Protein AF-A0A1Y2GR01-F1 (afdb_monomer_lite)

Organism: NCBI:txid64571

pLDDT: mean 73.61, std 19.17, range [31.23, 96.44]

Sequence (336 aa):
MLPASCADPFMEYVCSTSFPRVEATNVPSNFNVRFACKSTCQAAVTGCSGLLTAAGKADQVPNCDVPIPGTTQFLPQGVFFQPDGECNVVKPLNGGNPPGGGTGGGNNHNNQTMTCVAPFIADTMEGPGGTTTNEQYCKMGCCLPCPAQYSLYRTGALETGFKITNTMRAVSMVLSFILMISYLFLPDKRSHPRGMLIFASVATCAWCSALIPICICTLSEFSLVARKYWLLHTFCWDSPSQSQAVPGSGRTGVDSETVSRSTLSAGAAAMISQRRHIKPETLLPHIAEFMTCLMKPGATHDGCVEGMAPHLPPYGLMIAAEFLVSAIAIRRLFLK

Structure (mmCIF, N/CA/C/O backbone):
data_AF-A0A1Y2GR01-F1
#
_entry.id   AF-A0A1Y2GR01-F1
#
loop_
_atom_site.group_PDB
_atom_site.id
_atom_site.type_symbol
_atom_site.label_atom_id
_atom_site.label_alt_id
_atom_site.label_comp_id
_atom_site.label_asym_id
_atom_site.label_entity_id
_atom_site.label_seq_id
_atom_site.pdbx_PDB_ins_code
_atom_site.Cartn_x
_atom_site.Cartn_y
_atom_site.Cartn_z
_atom_site.occupancy
_atom_site.B_iso_or_equiv
_atom_site.auth_seq_id
_atom_site.auth_comp_id
_atom_site.auth_asym_id
_atom_site.auth_atom_id
_atom_site.pdbx_PDB_model_num
ATOM 1 N N . MET A 1 1 ? -8.887 -3.689 7.316 1.00 56.47 1 MET A N 1
ATOM 2 C CA . MET A 1 1 ? -9.784 -2.570 7.681 1.00 56.47 1 MET A CA 1
ATOM 3 C C . MET A 1 1 ? -11.202 -2.965 7.305 1.00 56.47 1 MET A C 1
ATOM 5 O O . MET A 1 1 ? -11.381 -3.489 6.212 1.00 56.47 1 MET A O 1
ATOM 9 N N . LEU A 1 2 ? -12.163 -2.806 8.218 1.00 73.81 2 LEU A N 1
ATOM 10 C CA . LEU A 1 2 ? -13.571 -3.140 7.968 1.00 73.81 2 LEU A CA 1
ATOM 11 C C . LEU A 1 2 ? -14.193 -2.056 7.057 1.00 73.81 2 LEU A C 1
ATOM 13 O O . LEU A 1 2 ? -13.831 -0.889 7.203 1.00 73.81 2 LEU A O 1
ATOM 17 N N . PRO A 1 3 ? -15.071 -2.399 6.097 1.00 75.88 3 PRO A N 1
ATOM 18 C CA . PRO A 1 3 ? -15.788 -1.410 5.288 1.00 75.88 3 PRO A CA 1
ATOM 19 C C . PRO A 1 3 ? -16.717 -0.575 6.176 1.00 75.88 3 PRO A C 1
ATOM 21 O O . PRO A 1 3 ? -17.182 -1.089 7.187 1.00 75.88 3 PRO A O 1
ATOM 24 N N . ALA A 1 4 ? -17.027 0.669 5.794 1.00 73.12 4 ALA A N 1
ATOM 25 C CA . ALA A 1 4 ? -17.884 1.572 6.581 1.00 73.12 4 ALA A CA 1
ATOM 26 C C . ALA A 1 4 ? -19.236 0.936 6.962 1.00 73.12 4 ALA A C 1
ATOM 28 O O . ALA A 1 4 ? -19.668 1.027 8.106 1.00 73.12 4 ALA A O 1
ATOM 29 N N . SER A 1 5 ? -19.818 0.145 6.049 1.00 81.50 5 SER A N 1
ATOM 30 C CA . SER A 1 5 ? -21.046 -0.636 6.272 1.00 81.50 5 SER A CA 1
ATOM 31 C C . SER A 1 5 ? -20.985 -1.611 7.456 1.00 81.50 5 SER A C 1
ATOM 33 O O . SER A 1 5 ? -22.019 -2.055 7.942 1.00 81.50 5 SER A O 1
ATOM 35 N N . CYS A 1 6 ? -19.782 -1.974 7.894 1.00 88.06 6 CYS A N 1
ATOM 36 C CA . CYS A 1 6 ? -19.525 -2.800 9.064 1.00 88.06 6 CYS A CA 1
ATOM 37 C C . CYS A 1 6 ? -18.865 -1.992 10.190 1.00 88.06 6 CYS A C 1
ATOM 39 O O . CYS A 1 6 ? -19.237 -2.148 11.346 1.00 88.06 6 CYS A O 1
ATOM 41 N N . ALA A 1 7 ? -17.908 -1.118 9.873 1.00 85.62 7 ALA A N 1
ATOM 42 C CA . ALA A 1 7 ? -17.142 -0.365 10.857 1.00 85.62 7 ALA A CA 1
ATOM 43 C C . ALA A 1 7 ? -18.037 0.522 11.732 1.00 85.62 7 ALA A C 1
ATOM 45 O O . ALA A 1 7 ? -17.897 0.480 12.950 1.00 85.62 7 ALA A O 1
ATOM 46 N N . ASP A 1 8 ? -18.984 1.250 11.139 1.00 85.50 8 ASP A N 1
ATOM 47 C CA . ASP A 1 8 ? -19.860 2.164 11.878 1.00 85.50 8 ASP A CA 1
ATOM 48 C C . ASP A 1 8 ? -20.786 1.425 12.860 1.00 85.50 8 ASP A C 1
ATOM 50 O O . ASP A 1 8 ? -20.708 1.706 14.061 1.00 85.50 8 ASP A O 1
ATOM 54 N N . PRO A 1 9 ? -21.601 0.433 12.432 1.00 89.56 9 PRO A N 1
ATOM 55 C CA . PRO A 1 9 ? -22.465 -0.293 13.361 1.00 89.56 9 PRO A CA 1
ATOM 56 C C . PRO A 1 9 ? -21.670 -1.142 14.361 1.00 89.56 9 PRO A C 1
ATOM 58 O O . PRO A 1 9 ? -22.101 -1.324 15.498 1.00 89.56 9 PRO A O 1
ATOM 61 N N . PHE A 1 10 ? -20.489 -1.641 13.982 1.00 91.25 10 PHE A N 1
ATOM 62 C CA . PHE A 1 10 ? -19.624 -2.378 14.900 1.00 91.25 10 PHE A CA 1
ATOM 63 C C . PHE A 1 10 ? -19.027 -1.475 15.981 1.00 91.25 10 PHE A C 1
ATOM 65 O O . PHE A 1 10 ? -19.011 -1.854 17.150 1.00 91.25 10 PHE A O 1
ATOM 72 N N . MET A 1 11 ? -18.577 -0.271 15.627 1.00 87.81 11 MET A N 1
ATOM 73 C CA . MET A 1 11 ? -18.102 0.709 16.605 1.00 87.81 11 MET A CA 1
ATOM 74 C C . MET A 1 11 ? -19.234 1.182 17.517 1.00 87.81 11 MET A C 1
ATOM 76 O O . MET A 1 11 ? -19.027 1.283 18.724 1.00 87.81 11 MET A O 1
ATOM 80 N N . GLU A 1 12 ? -20.436 1.400 16.979 1.00 89.00 12 GLU A N 1
ATOM 81 C CA . GLU A 1 12 ? -21.632 1.707 17.772 1.00 89.00 12 GLU A CA 1
ATOM 82 C C . GLU A 1 12 ? -21.908 0.604 18.808 1.00 89.00 12 GLU A C 1
ATOM 84 O O . GLU A 1 12 ? -22.128 0.877 19.992 1.00 89.00 12 GLU A O 1
ATOM 89 N N . TYR A 1 13 ? -21.818 -0.659 18.386 1.00 92.94 13 TYR A N 1
ATOM 90 C CA . TYR A 1 13 ? -21.960 -1.830 19.247 1.00 92.94 13 TYR A CA 1
ATOM 91 C C . TYR A 1 13 ? -20.875 -1.906 20.332 1.00 92.94 13 TYR A C 1
ATOM 93 O O . TYR A 1 13 ? -21.191 -2.064 21.513 1.00 92.94 13 TYR A O 1
ATOM 101 N N . VAL A 1 14 ? -19.597 -1.758 19.974 1.00 90.75 14 VAL A N 1
ATOM 102 C CA . VAL A 1 14 ? -18.486 -1.832 20.940 1.00 90.75 14 VAL A CA 1
ATOM 103 C C . VAL A 1 14 ? -18.579 -0.696 21.960 1.00 90.75 14 VAL A C 1
ATOM 105 O O . VAL A 1 14 ? -18.420 -0.926 23.159 1.00 90.75 14 VAL A O 1
ATOM 108 N N . CYS A 1 15 ? -18.895 0.521 21.519 1.00 88.69 15 CYS A N 1
ATOM 109 C CA . CYS A 1 15 ? -19.030 1.671 22.408 1.00 88.69 15 CYS A CA 1
ATOM 110 C C . CYS A 1 15 ? -20.238 1.542 23.345 1.00 88.69 15 CYS A C 1
ATOM 112 O O . CYS A 1 15 ? -20.100 1.766 24.545 1.00 88.69 15 CYS A O 1
ATOM 114 N N . SER A 1 16 ? -21.405 1.144 22.833 1.00 89.56 16 SER A N 1
ATOM 115 C CA . SER A 1 16 ? -22.624 0.999 23.646 1.00 89.56 16 SER A CA 1
ATOM 116 C C . SER A 1 16 ? -22.541 -0.138 24.669 1.00 89.56 16 SER A C 1
ATOM 118 O O . SER A 1 16 ? -23.136 -0.038 25.743 1.00 89.56 16 SER A O 1
ATOM 120 N N . THR A 1 17 ? -21.789 -1.202 24.369 1.00 90.50 17 THR A N 1
ATOM 121 C CA . THR A 1 17 ? -21.554 -2.320 25.298 1.00 90.50 17 THR A CA 1
ATOM 122 C C . THR A 1 17 ? -20.479 -2.009 26.338 1.00 90.50 17 THR A C 1
ATOM 124 O O . THR A 1 17 ? -20.621 -2.411 27.490 1.00 90.50 17 THR A O 1
ATOM 127 N N . SER A 1 18 ? -19.433 -1.267 25.959 1.00 88.81 18 SER A N 1
ATOM 128 C CA . SER A 1 18 ? -18.316 -0.921 26.852 1.00 88.81 18 SER A CA 1
ATOM 129 C C . SER A 1 18 ? -18.629 0.255 27.782 1.00 88.81 18 SER A C 1
ATOM 131 O O . SER A 1 18 ? -18.112 0.313 28.895 1.00 88.81 18 SER A O 1
ATOM 133 N N . PHE A 1 19 ? -19.476 1.190 27.339 1.00 89.19 19 PHE A N 1
ATOM 134 C CA . PHE A 1 19 ? -19.793 2.426 28.057 1.00 89.19 19 PHE A CA 1
ATOM 135 C C . PHE A 1 19 ? -21.306 2.548 28.286 1.00 89.19 19 PHE A C 1
ATOM 137 O O . PHE A 1 19 ? -21.983 3.269 27.545 1.00 89.19 19 PHE A O 1
ATOM 144 N N . PRO A 1 20 ? -21.870 1.851 29.291 1.00 87.94 20 PRO A N 1
ATOM 145 C CA . PRO A 1 20 ? -23.280 1.994 29.629 1.00 87.94 20 PRO A CA 1
ATOM 146 C C . PRO A 1 20 ? -23.580 3.415 30.120 1.00 87.94 20 PRO A C 1
ATOM 148 O O . PRO A 1 20 ? -22.760 4.056 30.785 1.00 87.94 20 PRO A O 1
ATOM 151 N N . ARG A 1 21 ? -24.775 3.916 29.804 1.00 88.00 21 ARG A N 1
ATOM 152 C CA . ARG A 1 21 ? -25.212 5.253 30.216 1.00 88.00 21 ARG A CA 1
ATOM 153 C C . ARG A 1 21 ? -25.898 5.167 31.568 1.00 88.00 21 ARG A C 1
ATOM 155 O O . ARG A 1 21 ? -26.836 4.396 31.741 1.00 88.00 21 ARG A O 1
ATOM 162 N N . VAL A 1 22 ? -25.451 5.985 32.512 1.00 87.06 22 VAL A N 1
ATOM 163 C CA . VAL A 1 22 ? -26.067 6.085 33.837 1.00 87.06 22 VAL A CA 1
ATOM 164 C C . VAL A 1 22 ? -27.001 7.291 33.850 1.00 87.06 22 VAL A C 1
ATOM 166 O O . VAL A 1 22 ? -26.565 8.417 33.618 1.00 87.06 22 VAL A O 1
ATOM 169 N N . GLU A 1 23 ? -28.283 7.060 34.111 1.00 87.19 23 GLU A N 1
ATOM 170 C CA . GLU A 1 23 ? -29.291 8.106 34.271 1.00 87.19 23 GLU A CA 1
ATOM 171 C C . GLU A 1 23 ? -29.735 8.178 35.733 1.00 87.19 23 GLU A C 1
ATOM 173 O O . GLU A 1 23 ? -30.093 7.172 36.352 1.00 87.19 23 GLU A O 1
ATOM 178 N N . ALA A 1 24 ? -29.696 9.383 36.303 1.00 86.38 24 ALA A N 1
ATOM 179 C CA . ALA A 1 24 ? -30.241 9.621 37.630 1.00 86.38 24 ALA A CA 1
ATOM 180 C C . ALA A 1 24 ? -31.762 9.441 37.577 1.00 86.38 24 ALA A C 1
ATOM 182 O O . ALA A 1 24 ? -32.439 10.052 36.749 1.00 86.38 24 ALA A O 1
ATOM 183 N N . THR A 1 25 ? -32.303 8.598 38.452 1.00 88.25 25 THR A N 1
ATOM 184 C CA . THR A 1 25 ? -33.756 8.516 38.617 1.00 88.25 25 THR A CA 1
ATOM 185 C C . THR A 1 25 ? -34.233 9.646 39.531 1.00 88.25 25 THR A C 1
ATOM 187 O O . THR A 1 25 ? -33.453 10.213 40.294 1.00 88.25 25 THR A O 1
ATOM 190 N N . ASN A 1 26 ? -35.532 9.961 39.508 1.00 89.88 26 ASN A N 1
ATOM 191 C CA . ASN A 1 26 ? -36.130 10.946 40.425 1.00 89.88 26 ASN A CA 1
ATOM 192 C C . ASN A 1 26 ? -36.098 10.505 41.906 1.00 89.88 26 ASN A C 1
ATOM 194 O O . ASN A 1 26 ? -36.562 11.237 42.778 1.00 89.88 26 ASN A O 1
ATOM 198 N N . VAL A 1 27 ? -35.584 9.305 42.196 1.00 89.94 27 VAL A N 1
ATOM 199 C CA . VAL A 1 27 ? -35.444 8.768 43.547 1.00 89.94 27 VAL A CA 1
ATOM 200 C C . VAL A 1 27 ? -34.000 8.995 44.015 1.00 89.94 27 VAL A C 1
ATOM 202 O O . VAL A 1 27 ? -33.068 8.547 43.339 1.00 89.94 27 VAL A O 1
ATOM 205 N N . PRO A 1 28 ? -33.782 9.658 45.168 1.00 87.38 28 PRO A N 1
ATOM 206 C CA . PRO A 1 28 ? -32.448 9.843 45.728 1.00 87.38 28 PRO A CA 1
ATOM 207 C C . PRO A 1 28 ? -31.718 8.501 45.852 1.00 87.38 28 PRO A C 1
ATOM 209 O O . PRO A 1 28 ? -32.293 7.524 46.328 1.00 87.38 28 PRO A O 1
ATOM 212 N N . SER A 1 29 ? -30.453 8.463 45.424 1.00 84.12 29 SER A N 1
ATOM 213 C CA . SER A 1 29 ? -29.577 7.280 45.501 1.00 84.12 29 SER A CA 1
ATOM 214 C C . SER A 1 29 ? -29.948 6.094 44.597 1.00 84.12 29 SER A C 1
ATOM 216 O O . SER A 1 29 ? -29.382 5.016 44.772 1.00 84.12 29 SER A O 1
ATOM 218 N N . ASN A 1 30 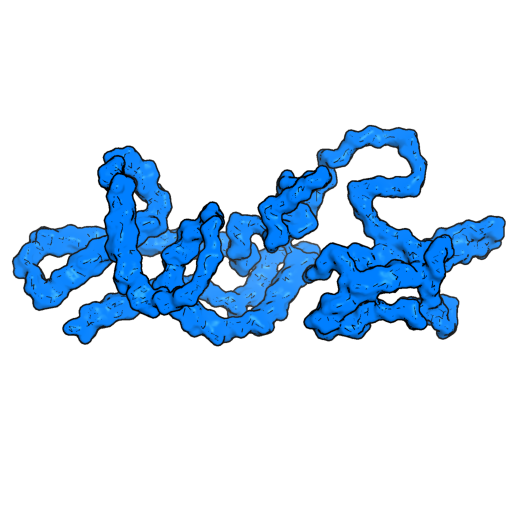? -30.834 6.272 43.612 1.00 88.88 30 ASN A N 1
ATOM 219 C CA . ASN A 1 30 ? -31.151 5.238 42.627 1.00 88.88 30 ASN A CA 1
ATOM 220 C C . ASN A 1 30 ? -30.761 5.690 41.207 1.00 88.88 30 ASN A C 1
ATOM 222 O O . ASN A 1 30 ? -31.126 6.780 40.754 1.00 88.88 30 ASN A O 1
ATOM 226 N N . PHE A 1 31 ? -30.010 4.844 40.504 1.00 87.00 31 PHE A N 1
ATOM 227 C CA . PHE A 1 31 ? -29.490 5.107 39.165 1.00 87.00 31 PHE A CA 1
ATOM 228 C C . PHE A 1 31 ? -29.975 4.022 38.210 1.00 87.00 31 PHE A C 1
ATOM 230 O O . PHE A 1 31 ? -29.826 2.833 38.490 1.00 87.00 31 PHE A O 1
ATOM 237 N N . ASN A 1 32 ? -30.524 4.429 37.068 1.00 89.69 32 ASN A N 1
ATOM 238 C CA . ASN A 1 32 ? -30.866 3.510 35.994 1.00 89.69 32 ASN A CA 1
ATOM 239 C C . ASN A 1 32 ? -29.669 3.398 35.044 1.00 89.69 32 ASN A C 1
ATOM 241 O O . ASN A 1 32 ? -29.226 4.396 34.474 1.00 89.69 32 ASN A O 1
ATOM 245 N N . VAL A 1 33 ? -29.128 2.191 34.894 1.00 89.81 33 VAL A N 1
ATOM 246 C CA . VAL A 1 33 ? -28.015 1.919 33.982 1.00 89.81 33 VAL A CA 1
ATOM 247 C C . VAL A 1 33 ? -28.588 1.353 32.686 1.00 89.81 33 VAL A C 1
ATOM 249 O O . VAL A 1 33 ? -29.094 0.231 32.651 1.00 89.81 33 VAL A O 1
ATOM 252 N N . ARG A 1 34 ? -28.506 2.141 31.614 1.00 91.38 34 ARG A N 1
ATOM 253 C CA . ARG A 1 34 ? -28.927 1.749 30.268 1.00 91.38 34 ARG A CA 1
ATOM 254 C C . ARG A 1 34 ? -27.762 1.089 29.535 1.00 91.38 34 ARG A C 1
ATOM 256 O O . ARG A 1 34 ? -26.685 1.676 29.397 1.00 91.38 34 ARG A O 1
ATOM 263 N N . PHE A 1 35 ? -27.994 -0.123 29.050 1.00 93.50 35 PHE A N 1
ATOM 264 C CA . PHE A 1 35 ? -27.034 -0.919 28.283 1.00 93.50 35 PHE A CA 1
ATOM 265 C C . PHE A 1 35 ? -27.351 -0.861 26.786 1.00 93.50 35 PHE A C 1
ATOM 267 O O . PHE A 1 35 ? -28.333 -0.247 26.375 1.00 93.50 35 PHE A O 1
ATOM 274 N N . ALA A 1 36 ? -26.501 -1.473 25.961 1.00 94.38 36 ALA A N 1
ATOM 275 C CA . ALA A 1 36 ? -26.651 -1.483 24.510 1.00 94.38 36 ALA A CA 1
ATOM 276 C C . ALA A 1 36 ? -28.023 -2.002 24.038 1.00 94.38 36 ALA A C 1
ATOM 278 O O . ALA A 1 36 ? -28.609 -2.924 24.617 1.00 94.38 36 ALA A O 1
ATOM 279 N N . CYS A 1 37 ? -28.504 -1.421 22.941 1.00 96.12 37 CYS A N 1
ATOM 280 C CA . CYS A 1 37 ? -29.754 -1.803 22.294 1.00 96.12 37 CYS A CA 1
ATOM 281 C C . CYS A 1 37 ? -29.626 -3.113 21.516 1.00 96.12 37 CYS A C 1
ATOM 283 O O . CYS A 1 37 ? -28.581 -3.401 20.921 1.00 96.12 37 CYS A O 1
ATOM 285 N N . LYS A 1 38 ? -30.728 -3.869 21.429 1.00 95.62 38 LYS A N 1
ATOM 286 C CA . LYS A 1 38 ? -30.793 -5.056 20.562 1.00 95.62 38 LYS A CA 1
ATOM 287 C C . LYS A 1 38 ? -30.614 -4.684 19.085 1.00 95.62 38 LYS A C 1
ATOM 289 O O . LYS A 1 38 ? -29.914 -5.405 18.374 1.00 95.62 38 LYS A O 1
ATOM 294 N N . SER A 1 39 ? -31.163 -3.551 18.642 1.00 95.31 39 SER A N 1
ATOM 295 C CA . SER A 1 39 ? -31.004 -3.058 17.265 1.00 95.31 39 SER A CA 1
ATOM 296 C C . SER A 1 39 ? -29.549 -2.756 16.903 1.00 95.31 39 SER A C 1
ATOM 298 O O . SER A 1 39 ? -29.094 -3.184 15.846 1.00 95.31 39 SER A O 1
ATOM 300 N N . THR A 1 40 ? -28.790 -2.104 17.791 1.00 94.44 40 THR A N 1
ATOM 301 C CA . THR A 1 40 ? -27.363 -1.810 17.578 1.00 94.44 40 THR A CA 1
ATOM 302 C C . THR A 1 40 ? -26.554 -3.098 17.403 1.00 94.44 40 THR A C 1
ATOM 304 O O . THR A 1 40 ? -25.728 -3.199 16.496 1.00 94.44 40 THR A O 1
ATOM 307 N N . CYS A 1 41 ? -26.834 -4.131 18.207 1.00 96.38 41 CYS A N 1
ATOM 308 C CA . CYS A 1 41 ? -26.215 -5.443 18.020 1.00 96.38 41 CYS A CA 1
ATOM 309 C C . CYS A 1 41 ? -26.610 -6.077 16.674 1.00 96.38 41 CYS A C 1
ATOM 311 O O . CYS A 1 41 ? -25.744 -6.523 15.922 1.00 96.38 41 CYS A O 1
ATOM 313 N N . GLN A 1 42 ? -27.900 -6.076 16.322 1.00 96.44 42 GLN A N 1
ATOM 314 C CA . GLN A 1 42 ? -28.382 -6.650 15.059 1.00 96.44 42 GLN A CA 1
ATOM 315 C C . GLN A 1 42 ? -27.813 -5.932 13.828 1.00 96.44 42 GLN A C 1
ATOM 317 O O . GLN A 1 42 ? -27.506 -6.584 12.826 1.00 96.44 42 GLN A O 1
ATOM 322 N N . ALA A 1 43 ? -27.618 -4.615 13.903 1.00 94.56 43 ALA A N 1
ATOM 323 C CA . ALA A 1 43 ? -26.969 -3.830 12.860 1.00 94.56 43 ALA A CA 1
ATOM 324 C C . ALA A 1 43 ? -25.504 -4.252 12.672 1.00 94.56 43 ALA A C 1
ATOM 326 O O . ALA A 1 43 ? -25.073 -4.470 11.539 1.00 94.56 43 ALA A O 1
ATOM 327 N N . ALA A 1 44 ? -24.761 -4.455 13.767 1.00 94.94 44 ALA A N 1
ATOM 328 C CA . ALA A 1 44 ? -23.387 -4.951 13.712 1.00 94.94 44 ALA A CA 1
ATOM 329 C C . ALA A 1 44 ? -23.313 -6.366 13.114 1.00 94.94 44 ALA A C 1
ATOM 331 O O . ALA A 1 44 ? -22.478 -6.627 12.250 1.00 94.94 44 ALA A O 1
ATOM 332 N N . VAL A 1 45 ? -24.221 -7.270 13.499 1.00 96.44 45 VAL A N 1
ATOM 333 C CA . VAL A 1 45 ? -24.298 -8.624 12.920 1.00 96.44 45 VAL A CA 1
ATOM 334 C C . VAL A 1 45 ? -24.594 -8.568 11.425 1.00 96.44 45 VAL A C 1
ATOM 336 O O . VAL A 1 45 ? -23.908 -9.213 10.632 1.00 96.44 45 VAL A O 1
ATOM 339 N N . THR A 1 46 ? -25.581 -7.774 11.019 1.00 96.06 46 THR A N 1
ATOM 340 C CA . THR A 1 46 ? -25.991 -7.670 9.612 1.00 96.06 46 THR A CA 1
ATOM 341 C C . THR A 1 46 ? -24.882 -7.057 8.755 1.00 96.06 46 THR A C 1
ATOM 343 O O . THR A 1 46 ? -24.601 -7.560 7.670 1.00 96.06 46 THR A O 1
ATOM 346 N N . GLY A 1 47 ? -24.205 -6.019 9.255 1.00 91.50 47 GLY A N 1
ATOM 347 C CA . GLY A 1 47 ? -23.124 -5.342 8.538 1.00 91.50 47 GLY A CA 1
ATOM 348 C C . GLY A 1 47 ? -21.818 -6.140 8.477 1.00 91.50 47 GLY A C 1
ATOM 349 O O . GLY A 1 47 ? -21.108 -6.074 7.473 1.00 91.50 47 GLY A O 1
ATOM 350 N N . CYS A 1 48 ? -21.493 -6.905 9.525 1.00 94.25 48 CYS A N 1
ATOM 351 C CA . CYS A 1 48 ? -20.166 -7.506 9.689 1.00 94.25 48 CYS A CA 1
ATOM 352 C C . CYS A 1 48 ? -20.096 -9.024 9.535 1.00 94.25 48 CYS A C 1
ATOM 354 O O . CYS A 1 48 ? -18.997 -9.533 9.312 1.00 94.25 48 CYS A O 1
ATOM 356 N N . SER A 1 49 ? -21.211 -9.755 9.637 1.00 94.00 49 SER A N 1
ATOM 357 C CA . SER A 1 49 ? -21.210 -11.229 9.610 1.00 94.00 49 SER A CA 1
ATOM 358 C C . SER A 1 49 ? -20.524 -11.790 8.366 1.00 94.00 49 SER A C 1
ATOM 360 O O . SER A 1 49 ? -19.571 -12.551 8.492 1.00 94.00 49 SER A O 1
ATOM 362 N N . GLY A 1 50 ? -20.920 -11.348 7.170 1.00 89.06 50 GLY A N 1
ATOM 363 C CA . GLY A 1 50 ? -20.326 -11.829 5.919 1.00 89.06 50 GLY A CA 1
ATOM 364 C C . GLY A 1 50 ? -18.812 -11.610 5.848 1.00 89.06 50 GLY A C 1
ATOM 365 O O . GLY A 1 50 ? -18.078 -12.483 5.388 1.00 89.06 50 GLY A O 1
ATOM 366 N N . LEU A 1 51 ? -18.327 -10.477 6.363 1.00 88.38 51 LEU A N 1
ATOM 367 C CA . LEU A 1 51 ? -16.910 -10.124 6.307 1.00 88.38 51 LEU A CA 1
ATOM 368 C C . LEU A 1 51 ? -16.079 -10.856 7.366 1.00 88.38 51 LEU A C 1
ATOM 370 O O . LEU A 1 51 ? -14.989 -11.337 7.064 1.00 88.38 51 LEU A O 1
ATOM 374 N N . LEU A 1 52 ? -16.600 -10.979 8.588 1.00 89.19 52 LEU A N 1
ATOM 375 C CA . LEU A 1 52 ? -15.953 -11.718 9.673 1.00 89.19 52 LEU A CA 1
ATOM 376 C C . LEU A 1 52 ? -15.924 -13.222 9.384 1.00 89.19 52 LEU A C 1
ATOM 378 O O . LEU A 1 52 ? -14.902 -13.866 9.617 1.00 89.19 52 LEU A O 1
ATOM 382 N N . THR A 1 53 ? -16.987 -13.779 8.800 1.00 91.94 53 THR A N 1
ATOM 383 C CA . THR A 1 53 ? -17.008 -15.174 8.346 1.00 91.94 53 THR A CA 1
ATOM 384 C C . THR A 1 53 ? -16.026 -15.398 7.196 1.00 91.94 53 THR A C 1
ATOM 386 O O . THR A 1 53 ? -15.245 -16.345 7.255 1.00 91.94 53 THR A O 1
ATOM 389 N N . ALA A 1 54 ? -15.982 -14.507 6.197 1.00 85.50 54 ALA A N 1
ATOM 390 C CA . ALA A 1 54 ? -15.012 -14.598 5.100 1.00 85.50 54 ALA A CA 1
ATOM 391 C C . ALA A 1 54 ? -13.554 -14.472 5.580 1.00 85.50 54 ALA A C 1
ATOM 393 O O . ALA A 1 54 ? -12.657 -15.083 5.005 1.00 85.50 54 ALA A O 1
ATOM 394 N N . ALA A 1 55 ? -13.315 -13.721 6.659 1.00 86.75 55 ALA A N 1
ATOM 395 C CA . ALA A 1 55 ? -12.006 -13.583 7.292 1.00 86.75 55 ALA A CA 1
ATOM 396 C C . ALA A 1 55 ? -11.633 -14.750 8.233 1.00 86.75 55 ALA A C 1
ATOM 398 O O . ALA A 1 55 ? -10.579 -14.698 8.869 1.00 86.75 55 ALA A O 1
ATOM 399 N N . GLY A 1 56 ? -12.479 -15.781 8.372 1.00 90.75 56 GLY A N 1
ATOM 400 C CA . GLY A 1 56 ? -12.245 -16.899 9.296 1.00 90.75 56 GLY A CA 1
ATOM 401 C C . GLY A 1 56 ? -12.346 -16.510 10.777 1.00 90.75 56 GLY A C 1
ATOM 402 O O . GLY A 1 56 ? -11.746 -17.155 11.633 1.00 90.75 56 GLY A O 1
ATOM 403 N N . LYS A 1 57 ? -13.075 -15.433 11.090 1.00 91.31 57 LYS A N 1
ATOM 404 C CA . LYS A 1 57 ? -13.297 -14.882 12.437 1.00 91.31 57 LYS A CA 1
ATOM 405 C C . LYS A 1 57 ? -14.778 -14.924 12.820 1.00 91.31 57 LYS A C 1
ATOM 407 O O . LYS A 1 57 ? -15.294 -13.984 13.417 1.00 91.31 57 LYS A O 1
ATOM 412 N N . ALA A 1 58 ? -15.464 -16.015 12.481 1.00 89.81 58 ALA A N 1
ATOM 413 C CA . ALA A 1 58 ? -16.885 -16.190 12.787 1.00 89.81 58 ALA A CA 1
ATOM 414 C C . ALA A 1 58 ? -17.188 -16.071 14.296 1.00 89.81 58 ALA A C 1
ATOM 416 O O . ALA A 1 58 ? -18.222 -15.524 14.663 1.00 89.81 58 ALA A O 1
ATOM 417 N N . ASP A 1 59 ? -16.247 -16.467 15.159 1.00 90.44 59 ASP A N 1
ATOM 418 C CA . ASP A 1 59 ? -16.378 -16.370 16.622 1.00 90.44 59 ASP A CA 1
ATOM 419 C C . ASP A 1 59 ? -16.405 -14.925 17.153 1.00 90.44 59 ASP A C 1
ATOM 421 O O . ASP A 1 59 ? -16.758 -14.690 18.305 1.00 90.44 59 ASP A O 1
ATOM 425 N N . GLN A 1 60 ? -16.008 -13.944 16.334 1.00 88.31 60 GLN A N 1
ATOM 426 C CA . GLN A 1 60 ? -16.044 -12.522 16.690 1.00 88.31 60 GLN A CA 1
ATOM 427 C C . GLN A 1 60 ? -17.345 -11.834 16.264 1.00 88.31 60 GLN A C 1
ATOM 429 O O . GLN A 1 60 ? -17.520 -10.645 16.534 1.00 88.31 60 GLN A O 1
ATOM 434 N N . VAL A 1 61 ? -18.253 -12.549 15.591 1.00 91.94 61 VAL A N 1
ATOM 435 C CA . VAL A 1 61 ? -19.577 -12.016 15.266 1.00 91.94 61 VAL A CA 1
ATOM 436 C C . VAL A 1 61 ? -20.378 -11.927 16.570 1.00 91.94 61 VAL A C 1
ATOM 438 O O . VAL A 1 61 ? -20.550 -12.945 17.244 1.00 91.94 61 VAL A O 1
ATOM 441 N N . PRO A 1 62 ? -20.856 -10.732 16.961 1.00 92.62 62 PRO A N 1
ATOM 442 C CA . PRO A 1 62 ? -21.603 -10.585 18.200 1.00 92.62 62 PRO A CA 1
ATOM 443 C C . PRO A 1 62 ? -22.897 -11.400 18.149 1.00 92.62 62 PRO A C 1
ATOM 445 O O . PRO A 1 62 ? -23.564 -11.467 17.120 1.00 92.62 62 PRO A O 1
ATOM 448 N N . ASN A 1 63 ? -23.261 -12.032 19.262 1.00 94.75 63 ASN A N 1
ATOM 449 C CA . ASN A 1 63 ? -24.524 -12.749 19.382 1.00 94.75 63 ASN A CA 1
ATOM 450 C C . ASN A 1 63 ? -25.490 -11.908 20.225 1.00 94.75 63 ASN A C 1
ATOM 452 O O . ASN A 1 63 ? -25.221 -11.610 21.385 1.00 94.75 63 ASN A O 1
ATOM 456 N N . CYS A 1 64 ? -26.606 -11.509 19.616 1.00 95.19 64 CYS A N 1
ATOM 457 C CA . CYS A 1 64 ? -27.565 -10.583 20.218 1.00 95.19 64 CYS A CA 1
ATOM 458 C C . CYS A 1 64 ? -28.605 -11.262 21.120 1.00 95.19 64 CYS A C 1
ATOM 460 O O . CYS A 1 64 ? -29.417 -10.566 21.730 1.00 95.19 64 CYS A O 1
ATOM 462 N N . ASP A 1 65 ? -28.609 -12.597 21.186 1.00 95.44 65 ASP A N 1
ATOM 463 C CA . ASP A 1 65 ? -29.543 -13.376 22.008 1.00 95.44 65 ASP A CA 1
ATOM 464 C C . ASP A 1 65 ? -28.896 -13.903 23.303 1.00 95.44 65 ASP A C 1
ATOM 466 O O . ASP A 1 65 ? -29.584 -14.445 24.168 1.00 95.44 65 ASP A O 1
ATOM 470 N N . VAL A 1 66 ? -27.585 -13.708 23.470 1.00 94.81 66 VAL A N 1
ATOM 471 C CA . VAL A 1 66 ? -26.841 -14.042 24.694 1.00 94.81 66 VAL A CA 1
ATOM 472 C C . VAL A 1 66 ? -26.567 -12.782 25.528 1.00 94.81 66 VAL A C 1
ATOM 474 O O . VAL A 1 66 ? -26.565 -11.673 24.983 1.00 94.81 66 VAL A O 1
ATOM 477 N N . PRO A 1 67 ? -26.342 -12.914 26.851 1.00 95.38 67 PRO A N 1
ATOM 478 C CA . PRO A 1 67 ? -26.005 -11.768 27.682 1.00 95.38 67 PRO A CA 1
ATOM 479 C C . PRO A 1 67 ? -24.680 -11.132 27.248 1.00 95.38 67 PRO A C 1
ATOM 481 O O . PRO A 1 67 ? -23.768 -11.811 26.769 1.00 95.38 67 PRO A O 1
ATOM 484 N N . ILE A 1 68 ? -24.567 -9.818 27.450 1.00 93.44 68 ILE A N 1
ATOM 485 C CA . ILE A 1 68 ? -23.397 -9.031 27.059 1.00 93.44 68 ILE A CA 1
ATOM 486 C C . ILE A 1 68 ? -22.155 -9.590 27.784 1.00 93.44 68 ILE A C 1
ATOM 488 O O . ILE A 1 68 ? -22.172 -9.713 29.018 1.00 93.44 68 ILE A O 1
ATOM 492 N N . PRO A 1 69 ? -21.064 -9.915 27.067 1.00 89.25 69 PRO A N 1
ATOM 493 C CA . PRO A 1 69 ? -19.853 -10.454 27.677 1.00 89.25 69 PRO A CA 1
ATOM 494 C C . PRO A 1 69 ? -19.322 -9.552 28.799 1.00 89.25 69 PRO A C 1
ATOM 496 O O . PRO A 1 69 ? -19.259 -8.336 28.654 1.00 89.25 69 PRO A O 1
ATOM 499 N N . GLY A 1 70 ? -18.942 -10.144 29.934 1.00 87.81 70 GLY A N 1
ATOM 500 C CA . GLY A 1 70 ? -18.404 -9.400 31.081 1.00 87.81 70 GLY A CA 1
ATOM 501 C C . GLY A 1 70 ? -19.450 -8.725 31.977 1.00 87.81 70 GLY A C 1
ATOM 502 O O . GLY A 1 70 ? -19.080 -8.074 32.950 1.00 87.81 70 GLY A O 1
ATOM 503 N N . THR A 1 71 ? -20.750 -8.895 31.713 1.00 91.56 71 THR A N 1
ATOM 504 C CA . THR A 1 71 ? -21.814 -8.333 32.571 1.00 91.56 71 THR A CA 1
ATOM 505 C C . THR A 1 71 ? -22.296 -9.263 33.684 1.00 91.56 71 THR A C 1
ATOM 507 O O . THR A 1 71 ? -23.086 -8.852 34.532 1.00 91.56 71 THR A O 1
ATOM 510 N N . THR A 1 72 ? -21.779 -10.492 33.749 1.00 90.44 72 THR A N 1
ATOM 511 C CA . THR A 1 72 ? -22.085 -11.458 34.821 1.00 90.44 72 THR A CA 1
ATOM 512 C C . THR A 1 72 ? -21.646 -10.984 36.208 1.00 90.44 72 THR A C 1
ATOM 514 O O . THR A 1 72 ? -22.157 -11.456 37.218 1.00 90.44 72 THR A O 1
ATOM 517 N N . GLN A 1 73 ? -20.730 -10.012 36.267 1.00 88.12 73 GLN A N 1
ATOM 518 C CA . GLN A 1 73 ? -20.326 -9.346 37.507 1.00 88.12 73 GLN A CA 1
ATOM 519 C C . GLN A 1 73 ? -21.421 -8.444 38.104 1.00 88.12 73 GLN A C 1
ATOM 521 O O . GLN A 1 73 ? -21.386 -8.163 39.298 1.00 88.12 73 GLN A O 1
ATOM 526 N N . PHE A 1 74 ? -22.384 -7.989 37.292 1.00 85.31 74 PHE A N 1
ATOM 527 C CA . PHE A 1 74 ? -23.478 -7.123 37.744 1.00 85.31 74 PHE A CA 1
ATOM 528 C C . PHE A 1 74 ? -24.731 -7.924 38.104 1.00 85.31 74 PHE A C 1
ATOM 530 O O . PHE A 1 74 ? -25.394 -7.613 39.089 1.00 85.31 74 PHE A O 1
ATOM 537 N N . LEU A 1 75 ? -25.044 -8.961 37.321 1.00 89.44 75 LEU A N 1
ATOM 538 C CA . LEU A 1 75 ? -26.150 -9.889 37.561 1.00 89.44 75 LEU A CA 1
ATOM 539 C C . LEU A 1 75 ? -25.696 -11.326 37.271 1.00 89.44 75 LEU A C 1
ATOM 541 O O . LEU A 1 75 ? -25.038 -11.540 36.255 1.00 89.44 75 LEU A O 1
ATOM 545 N N . PRO A 1 76 ? -26.096 -12.328 38.074 1.00 89.50 76 PRO A N 1
ATOM 546 C CA . PRO A 1 76 ? -25.663 -13.714 37.880 1.00 89.50 76 PRO A CA 1
ATOM 547 C C . PRO A 1 76 ? -26.098 -14.305 36.529 1.00 89.50 76 PRO A C 1
ATOM 549 O O . PRO A 1 76 ? -25.373 -15.114 35.958 1.00 89.50 76 PRO A O 1
ATOM 552 N N . GLN A 1 77 ? -27.229 -13.859 35.972 1.00 91.62 77 GLN A N 1
ATOM 553 C CA . GLN A 1 77 ? -27.670 -14.215 34.616 1.00 91.62 77 GLN A CA 1
ATOM 554 C C . GLN A 1 77 ? -27.040 -13.370 33.485 1.00 91.62 77 GLN A C 1
ATOM 556 O O . GLN A 1 77 ? -27.317 -13.619 32.314 1.00 91.62 77 GLN A O 1
ATOM 561 N N . GLY A 1 78 ? -26.208 -12.377 33.811 1.00 91.94 78 GLY A N 1
ATOM 562 C CA . GLY A 1 78 ? -25.728 -11.365 32.871 1.00 91.94 78 GLY A CA 1
ATOM 563 C C . GLY A 1 78 ? -26.800 -10.336 32.497 1.00 91.94 78 GLY A C 1
ATOM 564 O O . GLY A 1 78 ? -27.980 -10.467 32.829 1.00 91.94 78 GLY A O 1
ATOM 565 N N . VAL A 1 79 ? -26.376 -9.273 31.821 1.00 93.50 79 VAL A N 1
ATOM 566 C CA . VAL A 1 79 ? -27.263 -8.226 31.311 1.00 93.50 79 VAL A CA 1
ATOM 567 C C . VAL A 1 79 ? -27.556 -8.503 29.842 1.00 93.50 79 VAL A C 1
ATOM 569 O O . VAL A 1 79 ? -26.640 -8.648 29.034 1.00 93.50 79 VAL A O 1
ATOM 572 N N . PHE A 1 80 ? -28.838 -8.569 29.495 1.00 95.31 80 PHE A N 1
ATOM 573 C CA . PHE A 1 80 ? -29.292 -8.741 28.117 1.00 95.31 80 PHE A CA 1
ATOM 574 C C . PHE A 1 80 ? -29.435 -7.392 27.407 1.00 95.31 80 PHE A C 1
ATOM 576 O O . PHE A 1 80 ? -29.639 -6.358 28.047 1.00 95.31 80 PHE A O 1
ATOM 583 N N . PHE A 1 81 ? -29.362 -7.415 26.074 1.00 95.44 81 PHE A N 1
ATOM 584 C CA . PHE A 1 81 ? -29.634 -6.242 25.246 1.00 95.44 81 PHE A CA 1
ATOM 585 C C . PHE A 1 81 ? -31.053 -5.721 25.493 1.00 95.44 81 PHE A C 1
ATOM 587 O O . PHE A 1 81 ? -32.024 -6.480 25.472 1.00 95.44 81 PHE A O 1
ATOM 594 N N . GLN A 1 82 ? -31.163 -4.416 25.726 1.00 94.75 82 GLN A N 1
ATOM 595 C CA . GLN A 1 82 ? -32.431 -3.750 26.019 1.00 94.75 82 GLN A CA 1
ATOM 596 C C . GLN A 1 82 ? -33.195 -3.429 24.715 1.00 94.75 82 GLN A C 1
ATOM 598 O O . GLN A 1 82 ? -32.569 -3.272 23.658 1.00 94.75 82 GLN A O 1
ATOM 603 N N . PRO A 1 83 ? -34.540 -3.355 24.751 1.00 94.12 83 PRO A N 1
ATOM 604 C CA . PRO A 1 83 ? -35.338 -2.953 23.595 1.00 94.12 83 PRO A CA 1
ATOM 605 C C . PRO A 1 83 ? -35.098 -1.481 23.233 1.00 94.12 83 PRO A C 1
ATOM 607 O O . PRO A 1 83 ? -34.705 -0.671 24.077 1.00 94.12 83 PRO A O 1
ATOM 610 N N . ASP A 1 84 ? -35.366 -1.140 21.973 1.00 88.81 84 ASP A N 1
ATOM 611 C CA . ASP A 1 84 ? -35.181 0.216 21.455 1.00 88.81 84 ASP A CA 1
ATOM 612 C C . ASP A 1 84 ? -36.024 1.232 22.239 1.00 88.81 84 ASP A C 1
ATOM 614 O O . ASP A 1 84 ? -37.212 1.023 22.474 1.00 88.81 84 ASP A O 1
ATOM 618 N N . GLY A 1 85 ? -35.395 2.333 22.662 1.00 86.12 85 GLY A N 1
ATOM 619 C CA . GLY A 1 85 ? -36.017 3.398 23.463 1.00 86.12 85 GLY A CA 1
ATOM 620 C C . GLY A 1 85 ? -35.653 3.378 24.953 1.00 86.12 85 GLY A C 1
ATOM 621 O O . GLY A 1 85 ? -35.546 4.441 25.563 1.00 86.12 85 GLY A O 1
ATOM 622 N N . GLU A 1 86 ? -35.351 2.208 25.523 1.00 88.56 86 GLU A N 1
ATOM 623 C CA . GLU A 1 86 ? -34.904 2.078 26.927 1.00 88.56 86 GLU A CA 1
ATOM 624 C C . GLU A 1 86 ? -33.396 1.833 27.074 1.00 88.56 86 GLU A C 1
ATOM 626 O O . GLU A 1 86 ? -32.868 1.714 28.176 1.00 88.56 86 GLU A O 1
ATOM 631 N N . CYS A 1 87 ? -32.688 1.801 25.952 1.00 92.56 87 CYS A N 1
ATOM 632 C CA . CYS A 1 87 ? -31.295 1.403 25.845 1.00 92.56 87 CYS A CA 1
ATOM 633 C C . CYS A 1 87 ? -30.359 2.585 25.535 1.00 92.56 87 CYS A C 1
ATOM 635 O O . CYS A 1 87 ? -30.786 3.699 25.218 1.00 92.56 87 CYS A O 1
ATOM 637 N N . ASN A 1 88 ? -29.056 2.340 25.644 1.00 90.50 88 ASN A N 1
ATOM 638 C CA . ASN A 1 88 ? -27.999 3.286 25.319 1.00 90.50 88 ASN A CA 1
ATOM 639 C C . ASN A 1 88 ? -27.553 3.121 23.859 1.00 90.50 88 ASN A C 1
ATOM 641 O O . ASN A 1 88 ? -26.945 2.112 23.501 1.00 90.50 88 ASN A O 1
ATOM 645 N N . VAL A 1 89 ? -27.816 4.139 23.038 1.00 86.75 89 VAL A N 1
ATOM 646 C CA . VAL A 1 89 ? -27.337 4.230 21.653 1.00 86.75 89 VAL A CA 1
ATOM 647 C C . VAL A 1 89 ? -26.178 5.222 21.608 1.00 86.75 89 VAL A C 1
ATOM 649 O O . VAL A 1 89 ? -26.388 6.430 21.730 1.00 86.75 89 VAL A O 1
ATOM 652 N N . VAL A 1 90 ? -24.956 4.731 21.399 1.00 82.00 90 VAL A N 1
ATOM 653 C CA . VAL A 1 90 ? -23.772 5.586 21.223 1.00 82.00 90 VAL A CA 1
ATOM 654 C C . VAL A 1 90 ? -23.463 5.685 19.742 1.00 82.00 90 VAL A C 1
ATOM 656 O O . VAL A 1 90 ? -22.606 4.966 19.240 1.00 82.00 90 VAL A O 1
ATOM 659 N N . LYS A 1 91 ? -24.164 6.575 19.036 1.00 78.12 91 LYS A N 1
ATOM 660 C CA . LYS A 1 91 ? -23.840 6.838 17.631 1.00 78.12 91 LYS A CA 1
ATOM 661 C C . LYS A 1 91 ? -22.404 7.366 17.545 1.00 78.12 91 LYS A C 1
ATOM 663 O O . LYS A 1 91 ? -22.068 8.263 18.328 1.00 78.12 91 LYS A O 1
ATOM 668 N N . PRO A 1 92 ? -21.561 6.851 16.629 1.00 63.69 92 PRO A N 1
ATOM 669 C CA . PRO A 1 92 ? -20.290 7.497 16.342 1.00 63.69 92 PRO A CA 1
ATOM 670 C C . PRO A 1 92 ? -20.583 8.963 16.033 1.00 63.69 92 PRO A C 1
ATOM 672 O O . PRO A 1 92 ? -21.583 9.273 15.380 1.00 63.69 92 PRO A O 1
ATOM 675 N N . LEU A 1 93 ? -19.769 9.862 16.588 1.00 53.75 93 LEU A N 1
ATOM 676 C CA . LEU A 1 93 ? -19.890 11.291 16.339 1.00 53.75 93 LEU A CA 1
ATOM 677 C C . LEU A 1 93 ? -19.761 11.496 14.828 1.00 53.75 93 LEU A C 1
ATOM 679 O O . LEU A 1 93 ? -18.655 11.595 14.303 1.00 53.75 93 LEU A O 1
ATOM 683 N N . ASN A 1 94 ? -20.893 11.561 14.123 1.00 50.03 94 ASN A N 1
ATOM 684 C CA . ASN A 1 94 ? -20.951 12.270 12.860 1.00 50.03 94 ASN A CA 1
ATOM 685 C C . ASN A 1 94 ? -20.296 13.620 13.149 1.00 50.03 94 ASN A C 1
ATOM 687 O O . ASN A 1 94 ? -20.65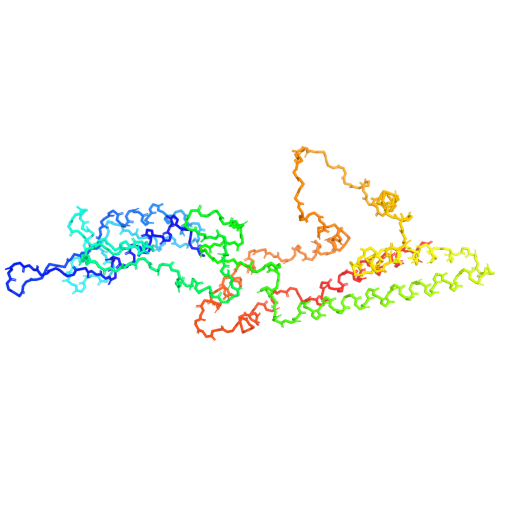2 14.257 14.144 1.00 50.03 94 ASN A O 1
ATOM 691 N N . GLY A 1 95 ? -19.316 14.027 12.342 1.00 48.12 95 GLY A N 1
ATOM 692 C CA . GLY A 1 95 ? -18.700 15.354 12.407 1.00 48.12 95 GLY A CA 1
ATOM 693 C C . GLY A 1 95 ? -19.724 16.450 12.092 1.00 48.12 95 GLY A C 1
ATOM 694 O O . GLY A 1 95 ? -19.660 17.094 11.055 1.00 48.12 95 GLY A O 1
ATOM 695 N N . GLY A 1 96 ? -20.723 16.602 12.956 1.00 45.19 96 GLY A N 1
ATOM 696 C CA . GLY A 1 96 ? -21.991 17.261 12.696 1.00 45.19 96 GLY A CA 1
ATOM 697 C C . GLY A 1 96 ? -22.861 17.255 13.950 1.00 45.19 96 GLY A C 1
ATOM 698 O O . GLY A 1 96 ? -23.892 16.595 13.994 1.00 45.19 96 GLY A O 1
ATOM 699 N N . ASN A 1 97 ? -22.405 18.033 14.932 1.00 37.03 97 ASN A N 1
ATOM 700 C CA . ASN A 1 97 ? -23.068 18.501 16.152 1.00 37.03 97 ASN A CA 1
ATOM 701 C C . ASN A 1 97 ? -23.541 17.486 17.223 1.00 37.03 97 ASN A C 1
ATOM 703 O O . ASN A 1 97 ? -24.302 16.562 16.939 1.00 37.03 97 ASN A O 1
ATOM 707 N N . PRO A 1 98 ? -23.209 17.737 18.509 1.00 42.88 98 PRO A N 1
ATOM 708 C CA . PRO A 1 98 ? -23.867 17.088 19.639 1.00 42.88 98 PRO A CA 1
ATOM 709 C C . PRO A 1 98 ? -25.336 17.552 19.764 1.00 42.88 98 PRO A C 1
ATOM 711 O O . PRO A 1 98 ? -25.642 18.712 19.469 1.00 42.88 98 PRO A O 1
ATOM 714 N N . PRO A 1 99 ? -26.260 16.699 20.245 1.00 45.16 99 PRO A N 1
ATOM 715 C CA . PRO A 1 99 ? -27.632 17.109 20.498 1.00 45.16 99 PRO A CA 1
ATOM 716 C C . PRO A 1 99 ? -27.765 17.775 21.879 1.00 45.16 99 PRO A C 1
ATOM 718 O O . PRO A 1 99 ? -27.743 17.097 22.900 1.00 45.16 99 PRO A O 1
ATOM 721 N N . GLY A 1 100 ? -27.975 19.099 21.875 1.00 40.75 100 GLY A N 1
ATOM 722 C CA . GLY A 1 100 ? -28.604 19.882 22.956 1.00 40.75 100 GLY A CA 1
ATOM 723 C C . GLY A 1 100 ? -27.680 20.330 24.102 1.00 40.75 100 GLY A C 1
ATOM 724 O O . GLY A 1 100 ? -27.018 19.523 24.732 1.00 40.75 100 GLY A O 1
ATOM 725 N N . GLY A 1 101 ? -27.597 21.604 24.484 1.00 39.81 101 GLY A N 1
ATOM 726 C CA . GLY A 1 101 ? -28.236 22.813 23.983 1.00 39.81 101 GLY A CA 1
ATOM 727 C C . GLY A 1 101 ? -27.417 24.019 24.445 1.00 39.81 101 GLY A C 1
ATOM 728 O O . GLY A 1 101 ? -27.053 24.134 25.611 1.00 39.81 101 GLY A O 1
ATOM 729 N N . GLY A 1 102 ? -27.094 24.894 23.502 1.00 36.12 102 GLY A N 1
ATOM 730 C CA . GLY A 1 102 ? -26.309 26.097 23.733 1.00 36.12 102 GLY A CA 1
ATOM 731 C C . GLY A 1 102 ? -26.422 26.989 22.510 1.00 36.12 102 GLY A C 1
ATOM 732 O O . GLY A 1 102 ? -25.650 26.875 21.565 1.00 36.12 102 GLY A O 1
ATOM 733 N N . THR A 1 103 ? -27.443 27.837 22.498 1.00 38.69 103 THR A N 1
ATOM 734 C CA . THR A 1 103 ? -27.559 28.969 21.578 1.00 38.69 103 THR A CA 1
ATOM 735 C C . THR A 1 103 ? -26.385 29.917 21.805 1.00 38.69 103 THR A C 1
ATOM 737 O O . THR A 1 103 ? -26.385 30.671 22.774 1.00 38.69 103 THR A O 1
ATOM 740 N N . GLY A 1 104 ? -25.397 29.887 20.912 1.00 44.81 104 GLY A N 1
ATOM 741 C CA . GLY A 1 104 ? -24.358 30.914 20.833 1.00 44.81 104 GLY A CA 1
ATOM 742 C C . GLY A 1 104 ? -22.986 30.357 20.474 1.00 44.81 104 GLY A C 1
ATOM 743 O O . GLY A 1 104 ? -22.275 29.860 21.337 1.00 44.81 104 GLY A O 1
ATOM 744 N N . GLY A 1 105 ? -22.588 30.489 19.209 1.00 37.69 105 GLY A N 1
ATOM 745 C CA . GLY A 1 105 ? -21.215 30.217 18.782 1.00 37.69 105 GLY A CA 1
ATOM 746 C C . GLY A 1 105 ? -21.128 29.958 17.287 1.00 37.69 105 GLY A C 1
ATOM 747 O O . GLY A 1 105 ? -21.443 28.867 16.831 1.00 37.69 105 GLY A O 1
ATOM 748 N N . GLY A 1 106 ? -20.754 30.987 16.528 1.00 37.91 106 GLY A N 1
ATOM 749 C CA . GLY A 1 106 ? -20.684 30.960 15.072 1.00 37.91 106 GLY A CA 1
ATOM 750 C C . GLY A 1 106 ? -19.756 29.883 14.504 1.00 37.91 106 GLY A C 1
ATOM 751 O O . GLY A 1 106 ? -18.746 29.503 15.093 1.00 37.91 106 GLY A O 1
ATOM 752 N N . ASN A 1 107 ? -20.132 29.433 13.311 1.00 45.09 107 ASN A N 1
ATOM 753 C CA . ASN A 1 107 ? -19.409 28.501 12.462 1.00 45.09 107 ASN A CA 1
ATOM 754 C C . ASN A 1 107 ? -17.946 28.921 12.259 1.00 45.09 107 ASN A C 1
ATOM 756 O O . ASN A 1 107 ? -17.670 29.907 11.585 1.00 45.09 107 ASN A O 1
ATOM 760 N N . ASN A 1 108 ? -17.019 28.110 12.764 1.00 42.22 108 ASN A N 1
ATOM 761 C CA . ASN A 1 108 ? -15.659 28.003 12.241 1.00 42.22 108 ASN A CA 1
ATOM 762 C C . ASN A 1 108 ? -15.272 26.518 12.189 1.00 42.22 108 ASN A C 1
ATOM 764 O O . ASN A 1 108 ? -14.441 26.030 12.946 1.00 42.22 108 ASN A O 1
ATOM 768 N N . HIS A 1 109 ? -15.913 25.795 11.269 1.00 45.16 109 HIS A N 1
ATOM 769 C CA . HIS A 1 109 ? -15.579 24.424 10.856 1.00 45.16 109 HIS A CA 1
ATOM 770 C C . HIS A 1 109 ? -14.426 24.405 9.832 1.00 45.16 109 HIS A C 1
ATOM 772 O O . HIS A 1 109 ? -14.405 23.604 8.908 1.00 45.16 109 HIS A O 1
ATOM 778 N N . ASN A 1 110 ? -13.448 25.298 9.993 1.00 40.78 110 ASN A N 1
ATOM 779 C CA . ASN A 1 110 ? -12.340 25.462 9.055 1.00 40.78 110 ASN A CA 1
ATOM 780 C C . ASN A 1 110 ? -10.991 25.237 9.749 1.00 40.78 110 ASN A C 1
ATOM 782 O O . ASN A 1 110 ? -10.113 26.072 9.576 1.00 40.78 110 ASN A O 1
ATOM 786 N N . ASN A 1 111 ? -10.817 24.204 10.591 1.00 44.75 111 ASN A N 1
ATOM 787 C CA . ASN A 1 111 ? -9.454 23.765 10.962 1.00 44.75 111 ASN A CA 1
ATOM 788 C C . ASN A 1 111 ? -9.319 22.478 11.793 1.00 44.75 111 ASN A C 1
ATOM 790 O O . ASN A 1 111 ? -8.307 22.302 12.469 1.00 44.75 111 ASN A O 1
ATOM 794 N N . GLN A 1 112 ? -10.283 21.557 11.786 1.00 46.59 112 GLN A N 1
ATOM 795 C CA . GLN A 1 112 ? -9.939 20.194 12.206 1.00 46.59 112 GLN A CA 1
ATOM 796 C C . GLN A 1 112 ? -9.319 19.500 10.999 1.00 46.59 112 GLN A C 1
ATOM 798 O O . GLN A 1 112 ? -9.987 18.798 10.248 1.00 46.59 112 GLN A O 1
ATOM 803 N N . THR A 1 113 ? -8.040 19.796 10.763 1.00 54.31 113 THR A N 1
ATOM 804 C CA . THR A 1 113 ? -7.197 19.070 9.820 1.00 54.31 113 THR A CA 1
ATOM 805 C C . THR A 1 113 ? -7.260 17.604 10.205 1.00 54.31 113 THR A C 1
ATOM 807 O O . THR A 1 113 ? -6.738 17.205 11.244 1.00 54.31 113 THR A O 1
ATOM 810 N N . MET A 1 114 ? -7.951 16.811 9.388 1.00 62.72 114 MET A N 1
ATOM 811 C CA . MET A 1 114 ? -7.946 15.364 9.499 1.00 62.72 114 MET A CA 1
ATOM 812 C C . MET A 1 114 ? -6.489 14.906 9.414 1.00 62.72 114 MET A C 1
ATOM 814 O O . MET A 1 114 ? -5.855 14.971 8.361 1.00 62.72 114 MET A O 1
ATOM 818 N N . THR A 1 115 ? -5.911 14.551 10.559 1.00 74.88 115 THR A N 1
ATOM 819 C CA . THR A 1 115 ? -4.511 14.157 10.657 1.00 74.88 115 THR A CA 1
ATOM 820 C C . THR A 1 115 ? -4.389 12.714 10.202 1.00 74.88 115 THR A C 1
ATOM 822 O O . THR A 1 115 ? -4.574 11.770 10.968 1.00 74.88 115 THR A O 1
ATOM 825 N N . CYS A 1 116 ? -4.090 12.539 8.918 1.00 81.50 116 CYS A N 1
ATOM 826 C CA . CYS A 1 116 ? -3.754 11.233 8.380 1.00 81.50 116 CYS A CA 1
ATOM 827 C C . CYS A 1 116 ? -2.454 10.732 9.017 1.00 81.50 116 CYS A C 1
ATOM 829 O O . CYS A 1 116 ? -1.461 11.456 9.116 1.00 81.50 116 CYS A O 1
ATOM 831 N N . VAL A 1 117 ? -2.468 9.479 9.465 1.00 79.62 117 VAL A N 1
ATOM 832 C CA . VAL A 1 117 ? -1.264 8.808 9.961 1.00 79.62 117 VAL A CA 1
ATOM 833 C C . VAL A 1 117 ? -0.316 8.620 8.778 1.00 79.62 117 VAL A C 1
ATOM 835 O O . VAL A 1 117 ? -0.744 8.195 7.708 1.00 79.62 117 VAL A O 1
ATOM 838 N N . ALA A 1 118 ? 0.971 8.929 8.934 1.00 76.88 118 ALA A N 1
ATOM 839 C CA . ALA A 1 118 ? 1.950 8.658 7.882 1.00 76.88 118 ALA A CA 1
ATOM 840 C C . ALA A 1 118 ? 1.937 7.152 7.521 1.00 76.88 118 ALA A C 1
ATOM 842 O O . ALA A 1 118 ? 1.870 6.321 8.427 1.00 76.88 118 ALA A O 1
ATOM 843 N N . PRO A 1 119 ? 1.993 6.760 6.232 1.00 77.62 119 PRO A N 1
ATOM 844 C CA . PRO A 1 119 ? 2.360 7.547 5.048 1.00 77.62 119 PRO A CA 1
ATOM 845 C C . PRO A 1 119 ? 1.176 8.182 4.291 1.00 77.62 119 PRO A C 1
ATOM 847 O O . PRO A 1 119 ? 1.351 8.625 3.157 1.00 77.62 119 PRO A O 1
ATOM 850 N N . PHE A 1 120 ? -0.028 8.182 4.860 1.00 85.69 120 PHE A N 1
ATOM 851 C CA . PHE A 1 120 ? -1.219 8.708 4.200 1.00 85.69 120 PHE A CA 1
ATOM 852 C C . PHE A 1 120 ? -1.237 10.244 4.222 1.00 85.69 120 PHE A C 1
ATOM 854 O O . PHE A 1 120 ? -0.777 10.868 5.178 1.00 85.69 120 PHE A O 1
ATOM 861 N N . ILE A 1 121 ? -1.787 10.854 3.173 1.00 86.12 121 ILE A N 1
ATOM 862 C CA . ILE A 1 121 ? -1.939 12.310 3.025 1.00 86.12 121 ILE A CA 1
ATOM 863 C C . ILE A 1 121 ? -3.432 12.632 2.960 1.00 86.12 121 ILE A C 1
ATOM 865 O O . ILE A 1 121 ? -4.189 11.854 2.389 1.00 86.12 121 ILE A O 1
ATOM 869 N N . ALA A 1 122 ? -3.863 13.752 3.540 1.00 85.19 122 ALA A N 1
ATOM 870 C CA . ALA A 1 122 ? -5.265 14.162 3.483 1.00 85.19 122 ALA A CA 1
ATOM 871 C C . ALA A 1 122 ? -5.734 14.373 2.030 1.00 85.19 122 ALA A C 1
ATOM 873 O O . ALA A 1 122 ? -5.026 15.003 1.239 1.00 85.19 122 ALA A O 1
ATOM 874 N N . ASP A 1 123 ? -6.916 13.855 1.685 1.00 83.81 123 ASP A N 1
ATOM 875 C CA . ASP A 1 123 ? -7.567 14.136 0.405 1.00 83.81 123 ASP A CA 1
ATOM 876 C C . ASP A 1 123 ? -8.060 15.583 0.425 1.00 83.81 123 ASP A C 1
ATOM 878 O O . ASP A 1 123 ? -8.964 15.952 1.174 1.00 83.81 123 ASP A O 1
ATOM 882 N N . THR A 1 124 ? -7.460 16.427 -0.408 1.00 78.62 124 THR A N 1
ATOM 883 C CA . THR A 1 124 ? -7.866 17.830 -0.533 1.00 78.62 124 THR A CA 1
ATOM 884 C C . THR A 1 124 ? -9.239 17.993 -1.191 1.00 78.62 124 THR A C 1
ATOM 886 O O . THR A 1 124 ? -9.789 19.091 -1.160 1.00 78.62 124 THR A O 1
ATOM 889 N N . MET A 1 125 ? -9.783 16.934 -1.802 1.00 68.38 125 MET A N 1
ATOM 890 C CA . MET A 1 125 ? -11.055 16.949 -2.534 1.00 68.38 125 MET A CA 1
ATOM 891 C C . MET A 1 125 ? -12.235 16.391 -1.726 1.00 68.38 125 MET A C 1
ATOM 893 O O . MET A 1 125 ? -13.386 16.560 -2.135 1.00 68.38 125 MET A O 1
ATOM 897 N N . GLU A 1 126 ? -11.987 15.778 -0.566 1.00 70.12 126 GLU A N 1
ATOM 898 C CA . GLU A 1 126 ? -13.024 15.214 0.306 1.00 70.12 126 GLU A CA 1
ATOM 899 C C . GLU A 1 126 ? -13.649 16.323 1.175 1.00 70.12 126 GLU A C 1
ATOM 901 O O . GLU A 1 126 ? -13.491 16.395 2.390 1.00 70.12 126 GLU A O 1
ATOM 906 N N . GLY A 1 127 ? -14.317 17.271 0.512 1.00 62.34 127 GLY A N 1
ATOM 907 C CA . GLY A 1 127 ? -15.163 18.274 1.158 1.00 62.34 127 GLY A CA 1
ATOM 908 C C . GLY A 1 127 ? -16.540 17.709 1.545 1.00 62.34 127 GLY A C 1
ATOM 909 O O . GLY A 1 127 ? -16.893 16.604 1.129 1.00 62.34 127 GLY A O 1
ATOM 910 N N . PRO A 1 128 ? -17.372 18.458 2.295 1.00 54.16 128 PRO A N 1
ATOM 911 C CA . PRO A 1 128 ? -18.735 18.041 2.625 1.00 54.16 128 PRO A CA 1
ATOM 912 C C . PRO A 1 128 ? -19.565 17.905 1.335 1.00 54.16 128 PRO A C 1
ATOM 914 O O . PRO A 1 128 ? -19.998 18.900 0.758 1.00 54.16 128 PRO A O 1
ATOM 917 N N . GLY A 1 129 ? -19.744 16.668 0.858 1.00 62.06 129 GLY A N 1
ATOM 918 C CA . GLY A 1 129 ? -20.401 16.348 -0.419 1.00 62.06 129 GLY A CA 1
ATOM 919 C C . GLY A 1 129 ? -19.460 16.152 -1.618 1.00 62.06 129 GLY A C 1
ATOM 920 O O . GLY A 1 129 ? -19.945 15.977 -2.735 1.00 62.06 129 GLY A O 1
ATOM 921 N N . GLY A 1 130 ? -18.140 16.176 -1.413 1.00 63.25 130 GLY A N 1
ATOM 922 C CA . GLY A 1 130 ? -17.146 15.879 -2.443 1.00 63.25 130 GLY A CA 1
ATOM 923 C C . GLY A 1 130 ? -17.010 14.377 -2.692 1.00 63.25 130 GLY A C 1
ATOM 924 O O . GLY A 1 130 ? -17.003 13.576 -1.760 1.00 63.25 130 GLY A O 1
ATOM 925 N N . THR A 1 131 ? -16.901 13.985 -3.959 1.00 65.75 131 THR A N 1
ATOM 926 C CA . THR A 1 131 ? -16.473 12.636 -4.344 1.00 65.75 131 THR A CA 1
ATOM 927 C C . THR A 1 131 ? -14.962 12.526 -4.166 1.00 65.75 131 THR A C 1
ATOM 929 O O . THR A 1 131 ? -14.241 13.439 -4.571 1.00 65.75 131 THR A O 1
ATOM 932 N N . THR A 1 132 ? -14.484 11.420 -3.596 1.00 74.44 132 THR A N 1
ATOM 933 C CA . THR A 1 132 ? -13.045 11.168 -3.424 1.00 74.44 132 THR A CA 1
ATOM 934 C C . THR A 1 132 ? -12.323 11.203 -4.772 1.00 74.44 132 THR A C 1
ATOM 936 O O . THR A 1 132 ? -12.890 10.831 -5.804 1.00 74.44 132 THR A O 1
ATOM 939 N N . THR A 1 133 ? -11.064 11.653 -4.788 1.00 69.56 133 THR A N 1
ATOM 940 C CA . THR A 1 133 ? -10.299 11.760 -6.048 1.00 69.56 133 THR A CA 1
ATOM 941 C C . THR A 1 133 ? -10.099 10.387 -6.697 1.00 69.56 133 THR A C 1
ATOM 943 O O . THR A 1 133 ? -10.088 10.256 -7.922 1.00 69.56 133 THR A O 1
ATOM 946 N N . ASN A 1 134 ? -9.936 9.346 -5.874 1.00 76.12 134 ASN A N 1
ATOM 947 C CA . ASN A 1 134 ? -9.844 7.967 -6.328 1.00 76.12 134 ASN A CA 1
ATOM 948 C C . ASN A 1 134 ? -10.228 6.987 -5.210 1.00 76.12 134 ASN A C 1
ATOM 950 O O . ASN A 1 134 ? -9.464 6.780 -4.268 1.00 76.12 134 ASN A O 1
ATOM 954 N N . GLU A 1 135 ? -11.373 6.322 -5.352 1.00 77.69 135 GLU A N 1
ATOM 955 C CA . GLU A 1 135 ? -11.934 5.409 -4.345 1.00 77.69 135 GLU A CA 1
ATOM 956 C C . GLU A 1 135 ? -11.048 4.179 -4.045 1.00 77.69 135 GLU A C 1
ATOM 958 O O . GLU A 1 135 ? -11.197 3.524 -3.010 1.00 77.69 135 GLU A O 1
ATOM 963 N N . GLN A 1 136 ? -10.101 3.856 -4.936 1.00 73.25 136 GLN A N 1
ATOM 964 C CA . GLN A 1 136 ? -9.168 2.742 -4.747 1.00 73.25 136 GLN A CA 1
ATOM 965 C C . GLN A 1 136 ? -7.967 3.103 -3.866 1.00 73.25 136 GLN A C 1
ATOM 967 O O . GLN A 1 136 ? -7.440 2.230 -3.177 1.00 73.25 136 GLN A O 1
ATOM 972 N N . TYR A 1 137 ? -7.529 4.365 -3.882 1.00 77.56 137 TYR A N 1
ATOM 973 C CA . TYR A 1 137 ? -6.315 4.817 -3.183 1.00 77.56 137 TYR A CA 1
ATOM 974 C C . TYR A 1 137 ? -6.598 5.788 -2.035 1.00 77.56 137 TYR A C 1
ATOM 976 O O . TYR A 1 137 ? -5.731 5.981 -1.182 1.00 77.56 137 TYR A O 1
ATOM 984 N N . CYS A 1 138 ? -7.794 6.372 -2.005 1.00 80.06 138 CYS A N 1
ATOM 985 C CA . CYS A 1 138 ? -8.278 7.282 -0.981 1.00 80.06 138 CYS A CA 1
ATOM 986 C C . CYS A 1 138 ? -9.432 6.635 -0.224 1.00 80.06 138 CYS A C 1
ATOM 988 O O . CYS A 1 138 ? -10.413 6.198 -0.827 1.00 80.06 138 CYS A O 1
ATOM 990 N N . LYS A 1 139 ? -9.318 6.570 1.102 1.00 77.56 139 LYS A N 1
ATOM 991 C CA . LYS A 1 139 ? -10.395 6.138 1.994 1.00 77.56 139 LYS A CA 1
ATOM 992 C C . LYS A 1 139 ? -10.437 7.031 3.221 1.00 77.56 139 LYS A C 1
ATOM 994 O O . LYS A 1 139 ? -9.407 7.235 3.857 1.00 77.56 139 LYS A O 1
ATOM 999 N N . MET A 1 140 ? -11.644 7.460 3.592 1.00 71.94 140 MET A N 1
ATOM 1000 C CA . MET A 1 140 ? -11.897 8.238 4.807 1.00 71.94 140 MET A CA 1
ATOM 1001 C C . MET A 1 140 ? -11.050 9.517 4.844 1.00 71.94 140 MET A C 1
ATOM 1003 O O . MET A 1 140 ? -10.300 9.708 5.793 1.00 71.94 140 MET A O 1
ATOM 1007 N N . GLY A 1 141 ? -11.056 10.336 3.793 1.00 79.06 141 GLY A N 1
ATOM 1008 C CA . GLY A 1 141 ? -10.290 11.588 3.765 1.00 79.06 141 GLY A CA 1
ATOM 1009 C C . GLY A 1 141 ? -8.770 11.426 3.736 1.00 79.06 141 GLY A C 1
ATOM 1010 O O . GLY A 1 141 ? -8.066 12.428 3.810 1.00 79.06 141 GLY A O 1
ATOM 1011 N N . CYS A 1 142 ? -8.241 10.202 3.631 1.00 84.12 142 CYS A N 1
ATOM 1012 C CA . CYS A 1 142 ? -6.810 9.919 3.586 1.00 84.12 142 CYS A CA 1
ATOM 1013 C C . CYS A 1 142 ? -6.453 9.087 2.345 1.00 84.12 142 CYS A C 1
ATOM 1015 O O . CYS A 1 142 ? -6.996 8.007 2.108 1.00 84.12 142 CYS A O 1
ATOM 1017 N N . CYS A 1 143 ? -5.490 9.571 1.567 1.00 87.06 143 CYS A N 1
ATOM 1018 C CA . CYS A 1 143 ? -5.002 8.970 0.333 1.00 87.06 143 CYS A CA 1
ATOM 1019 C C . CYS A 1 143 ? -3.591 8.402 0.481 1.00 87.06 143 CYS A C 1
ATOM 1021 O O . CYS A 1 143 ? -2.739 8.967 1.174 1.00 87.06 143 CYS A O 1
ATOM 1023 N N . LEU A 1 144 ? -3.308 7.318 -0.248 1.00 86.00 144 LEU A N 1
ATOM 1024 C CA . LEU A 1 144 ? -1.928 6.923 -0.521 1.00 86.00 144 LEU A CA 1
ATOM 1025 C C . LEU A 1 144 ? -1.288 7.927 -1.493 1.00 86.00 144 LEU A C 1
ATOM 1027 O O . LEU A 1 144 ? -1.859 8.177 -2.559 1.00 86.00 144 LEU A O 1
ATOM 1031 N N . PRO A 1 145 ? -0.092 8.461 -1.192 1.00 81.88 145 PRO A N 1
ATOM 1032 C CA . PRO A 1 145 ? 0.631 9.290 -2.144 1.00 81.88 145 PRO A CA 1
ATOM 1033 C C . PRO A 1 145 ? 0.943 8.495 -3.413 1.00 81.88 145 PRO A C 1
ATOM 1035 O O . PRO A 1 145 ? 1.380 7.340 -3.364 1.00 81.88 145 PRO A O 1
ATOM 1038 N N . CYS A 1 146 ? 0.728 9.124 -4.565 1.00 75.44 146 CYS A N 1
ATOM 1039 C CA . CYS A 1 146 ? 1.068 8.527 -5.844 1.00 75.44 146 CYS A CA 1
ATOM 1040 C C . CYS A 1 146 ? 2.556 8.738 -6.176 1.00 75.44 146 CYS A C 1
ATOM 1042 O O . CYS A 1 146 ? 3.046 9.862 -6.058 1.00 75.44 146 CYS A O 1
ATOM 1044 N N . PRO A 1 147 ? 3.257 7.702 -6.675 1.00 82.75 147 PRO A N 1
ATOM 1045 C CA . PRO A 1 147 ? 2.786 6.328 -6.859 1.00 82.75 147 PRO A CA 1
ATOM 1046 C C . PRO A 1 147 ? 2.896 5.479 -5.578 1.00 82.75 147 PRO A C 1
ATOM 1048 O O . PRO A 1 147 ? 3.891 5.536 -4.858 1.00 82.75 147 PRO A O 1
ATOM 1051 N N . ALA A 1 148 ? 1.917 4.592 -5.363 1.00 75.31 148 ALA A N 1
ATOM 1052 C CA . ALA A 1 148 ? 1.790 3.727 -4.177 1.00 75.31 148 ALA A CA 1
ATOM 1053 C C . ALA A 1 148 ? 2.997 2.804 -3.898 1.00 75.31 148 ALA A C 1
ATOM 1055 O O . ALA A 1 148 ? 3.090 2.171 -2.855 1.00 75.31 148 ALA A O 1
ATOM 1056 N N . GLN A 1 149 ? 3.932 2.705 -4.840 1.00 79.38 149 GLN A N 1
ATOM 1057 C CA . GLN A 1 149 ? 5.147 1.911 -4.705 1.00 79.38 149 GLN A CA 1
ATOM 1058 C C . GLN A 1 149 ? 6.126 2.541 -3.706 1.00 79.38 149 GLN A C 1
ATOM 1060 O O . GLN A 1 149 ? 6.855 1.813 -3.040 1.00 79.38 149 GLN A O 1
ATOM 1065 N N . TYR A 1 150 ? 6.138 3.872 -3.563 1.00 79.50 150 TYR A N 1
ATOM 1066 C CA . TYR A 1 150 ? 7.075 4.559 -2.665 1.00 79.50 150 TYR A CA 1
ATOM 1067 C C . TYR A 1 150 ? 6.823 4.253 -1.188 1.00 79.50 150 TYR A C 1
ATOM 1069 O O . TYR A 1 150 ? 7.762 4.280 -0.404 1.00 79.50 150 TYR A O 1
ATOM 1077 N N . SER A 1 151 ? 5.591 3.914 -0.806 1.00 82.38 151 SER A N 1
ATOM 1078 C CA . SER A 1 151 ? 5.242 3.581 0.578 1.00 82.38 151 SER A CA 1
ATOM 1079 C C . SER A 1 151 ? 5.589 2.142 0.972 1.00 82.38 151 SER A C 1
ATOM 1081 O O . SER A 1 151 ? 5.472 1.801 2.145 1.00 82.38 151 SER A O 1
ATOM 1083 N N . LEU A 1 152 ? 6.035 1.295 0.039 1.00 83.38 152 LEU A N 1
ATOM 1084 C CA . LEU A 1 152 ? 6.448 -0.087 0.330 1.00 83.38 152 LEU A CA 1
ATOM 1085 C C . LEU A 1 152 ? 7.956 -0.236 0.560 1.00 83.38 152 LEU A C 1
ATOM 1087 O O . LEU A 1 152 ? 8.395 -1.250 1.096 1.00 83.38 152 LEU A O 1
ATOM 1091 N N . TYR A 1 153 ? 8.749 0.752 0.148 1.00 85.62 153 TYR A N 1
ATOM 1092 C CA . TYR A 1 153 ? 10.205 0.733 0.264 1.00 85.62 153 TYR A CA 1
ATOM 1093 C C . TYR A 1 153 ? 10.680 1.804 1.239 1.00 85.62 153 TYR A C 1
ATOM 1095 O O . TYR A 1 153 ? 9.996 2.798 1.461 1.00 85.62 153 TYR A O 1
ATOM 1103 N N . ARG A 1 154 ? 11.881 1.610 1.792 1.00 88.19 154 ARG A N 1
ATOM 1104 C CA . ARG A 1 154 ? 12.522 2.590 2.673 1.00 88.19 154 ARG A CA 1
ATOM 1105 C C . ARG A 1 154 ? 12.606 3.951 1.988 1.00 88.19 154 ARG A C 1
ATOM 1107 O O . ARG A 1 154 ? 12.849 4.029 0.775 1.00 88.19 154 ARG A O 1
ATOM 1114 N N . THR A 1 155 ? 12.471 5.011 2.773 1.00 86.75 155 THR A N 1
ATOM 1115 C CA . THR A 1 155 ? 12.667 6.376 2.280 1.00 86.75 155 THR A CA 1
ATOM 1116 C C . THR A 1 155 ? 14.028 6.512 1.568 1.00 86.75 155 THR A C 1
ATOM 1118 O O . THR A 1 155 ? 15.051 5.999 2.018 1.00 86.75 155 THR A O 1
ATOM 1121 N N . GLY A 1 156 ? 14.034 7.106 0.367 1.00 86.75 156 GLY A N 1
ATOM 1122 C CA . GLY A 1 156 ? 15.236 7.298 -0.465 1.00 86.75 156 GLY A CA 1
ATOM 1123 C C . GLY A 1 156 ? 15.756 6.071 -1.241 1.00 86.75 156 GLY A C 1
ATOM 1124 O O . GLY A 1 156 ? 16.538 6.237 -2.184 1.00 86.75 156 GLY A O 1
ATOM 1125 N N . ALA A 1 157 ? 15.311 4.846 -0.935 1.00 85.75 157 ALA A N 1
ATOM 1126 C CA . ALA A 1 157 ? 15.789 3.644 -1.632 1.00 85.75 157 ALA A CA 1
ATOM 1127 C C . ALA A 1 157 ? 15.369 3.626 -3.112 1.00 85.75 157 ALA A C 1
ATOM 1129 O O . ALA A 1 157 ? 16.179 3.348 -3.998 1.00 85.75 157 ALA A O 1
ATOM 1130 N N . LEU A 1 158 ? 14.110 3.973 -3.387 1.00 84.50 158 LEU A N 1
ATOM 1131 C CA . LEU A 1 158 ? 13.550 3.951 -4.739 1.00 84.50 158 LEU A CA 1
ATOM 1132 C C . LEU A 1 158 ? 14.111 5.082 -5.617 1.00 84.50 158 LEU A C 1
ATOM 1134 O O . LEU A 1 158 ? 14.396 4.876 -6.794 1.00 84.50 158 LEU A O 1
ATOM 1138 N N . GLU A 1 159 ? 14.340 6.260 -5.031 1.00 87.06 159 GLU A N 1
ATOM 1139 C CA . GLU A 1 159 ? 14.976 7.395 -5.709 1.00 87.06 159 GLU A CA 1
ATOM 1140 C C . GLU A 1 159 ? 16.424 7.073 -6.094 1.00 87.06 159 GLU A C 1
ATOM 1142 O O . GLU A 1 159 ? 16.834 7.285 -7.238 1.00 87.06 159 GLU A O 1
ATOM 1147 N N . THR A 1 160 ? 17.174 6.463 -5.172 1.00 87.88 160 THR A N 1
ATOM 1148 C CA . THR A 1 160 ? 18.525 5.961 -5.449 1.00 87.88 160 THR A CA 1
ATOM 1149 C C . THR A 1 160 ? 18.496 4.923 -6.571 1.00 87.88 160 THR A C 1
ATOM 1151 O O . THR A 1 160 ? 19.302 4.984 -7.500 1.00 87.88 160 THR A O 1
ATOM 1154 N N . GLY A 1 161 ? 17.521 4.013 -6.538 1.00 86.38 161 GLY A N 1
ATOM 1155 C CA . GLY A 1 161 ? 17.308 3.006 -7.570 1.00 86.38 161 GLY A CA 1
ATOM 1156 C C . GLY A 1 161 ? 17.050 3.587 -8.963 1.00 86.38 161 GLY A C 1
ATOM 1157 O O . GLY A 1 161 ? 17.713 3.207 -9.937 1.00 86.38 161 GLY A O 1
ATOM 1158 N N . PHE A 1 162 ? 16.145 4.561 -9.065 1.00 85.62 162 PHE A N 1
ATOM 1159 C CA . PHE A 1 162 ? 15.871 5.257 -10.322 1.00 85.62 162 PHE A CA 1
ATOM 1160 C C . PHE A 1 162 ? 17.072 6.065 -10.810 1.00 85.62 162 PHE A C 1
ATOM 1162 O O . PHE A 1 162 ? 17.375 6.045 -12.005 1.00 85.62 162 PHE A O 1
ATOM 1169 N N . LYS A 1 163 ? 17.811 6.715 -9.906 1.00 87.88 163 LYS A N 1
ATOM 1170 C CA . LYS A 1 163 ? 19.034 7.454 -10.242 1.00 87.88 163 LYS A CA 1
ATOM 1171 C C . LYS A 1 163 ? 20.111 6.536 -10.819 1.00 87.88 163 LYS A C 1
ATOM 1173 O O . LYS A 1 163 ? 20.698 6.862 -11.853 1.00 87.88 163 LYS A O 1
ATOM 1178 N N . ILE A 1 164 ? 20.343 5.377 -10.200 1.00 87.19 164 ILE A N 1
ATOM 1179 C CA . ILE A 1 164 ? 21.290 4.369 -10.697 1.00 87.19 164 ILE A CA 1
ATOM 1180 C C . ILE A 1 164 ? 20.854 3.866 -12.075 1.00 87.19 164 ILE A C 1
ATOM 1182 O O . ILE A 1 164 ? 21.659 3.849 -13.005 1.00 87.19 164 ILE A O 1
ATOM 1186 N N . THR A 1 165 ? 19.578 3.516 -12.238 1.00 83.88 165 THR A N 1
ATOM 1187 C CA . THR A 1 165 ? 19.055 2.983 -13.505 1.00 83.88 165 THR A CA 1
ATOM 1188 C C . THR A 1 165 ? 19.152 4.010 -14.636 1.00 83.88 165 THR A C 1
ATOM 1190 O O . THR A 1 165 ? 19.610 3.679 -15.730 1.00 83.88 165 THR A O 1
ATOM 1193 N N . ASN A 1 166 ? 18.813 5.275 -14.377 1.00 85.62 166 ASN A N 1
ATOM 1194 C CA . ASN A 1 166 ? 18.974 6.360 -15.349 1.00 85.62 166 ASN A CA 1
ATOM 1195 C C . ASN A 1 166 ? 20.446 6.595 -15.711 1.00 85.62 166 ASN A C 1
ATOM 1197 O O . ASN A 1 166 ? 20.766 6.769 -16.886 1.00 85.62 166 ASN A O 1
ATOM 1201 N N . THR A 1 167 ? 21.346 6.533 -14.727 1.00 87.19 167 THR A N 1
ATOM 1202 C CA . THR A 1 167 ? 22.794 6.664 -14.955 1.00 87.19 167 THR A CA 1
ATOM 1203 C C . THR A 1 167 ? 23.311 5.528 -15.837 1.00 87.19 167 THR A C 1
ATOM 1205 O O . THR A 1 167 ? 23.996 5.774 -16.827 1.00 87.19 167 THR A O 1
ATOM 1208 N N . MET A 1 168 ? 22.925 4.284 -15.544 1.00 85.25 168 MET A N 1
ATOM 1209 C CA . MET A 1 168 ? 23.289 3.112 -16.348 1.00 85.25 168 MET A CA 1
ATOM 1210 C C . MET A 1 168 ? 22.772 3.214 -17.787 1.00 85.25 168 MET A C 1
ATOM 1212 O O . MET A 1 168 ? 23.503 2.905 -18.728 1.00 85.25 168 MET A O 1
ATOM 1216 N N . ARG A 1 169 ? 21.537 3.694 -17.980 1.00 85.31 169 ARG A N 1
ATOM 1217 C CA . ARG A 1 169 ? 20.961 3.926 -19.316 1.00 85.31 169 ARG A CA 1
ATOM 1218 C C . ARG A 1 169 ? 21.723 5.005 -20.085 1.00 85.31 169 ARG A C 1
ATOM 1220 O O . ARG A 1 169 ? 22.001 4.811 -21.266 1.00 85.31 169 ARG A O 1
ATOM 1227 N N . ALA A 1 170 ? 22.119 6.092 -19.424 1.00 86.88 170 ALA A N 1
ATOM 1228 C CA . ALA A 1 170 ? 22.927 7.143 -20.038 1.00 86.88 170 ALA A CA 1
ATOM 1229 C C . ALA A 1 170 ? 24.312 6.625 -20.465 1.00 86.88 170 ALA A C 1
ATOM 1231 O O . ALA A 1 170 ? 24.728 6.838 -21.603 1.00 86.88 170 ALA A O 1
ATOM 1232 N N . VAL A 1 171 ? 24.998 5.872 -19.599 1.00 88.50 171 VAL A N 1
ATOM 1233 C CA . VAL A 1 171 ? 26.292 5.251 -19.932 1.00 88.50 171 VAL A CA 1
ATOM 1234 C C . VAL A 1 171 ? 26.145 4.269 -21.099 1.00 88.50 171 VAL A C 1
ATOM 1236 O O . VAL A 1 171 ? 26.950 4.290 -22.029 1.00 88.50 171 VAL A O 1
ATOM 1239 N N . SER A 1 172 ? 25.088 3.451 -21.102 1.00 86.31 172 SER A N 1
ATOM 1240 C CA . SER A 1 172 ? 24.801 2.506 -22.188 1.00 86.31 172 SER A CA 1
ATOM 1241 C C . SER A 1 172 ? 24.548 3.209 -23.527 1.00 86.31 172 SER A C 1
ATOM 1243 O O . SER A 1 172 ? 25.051 2.756 -24.560 1.00 86.31 172 SER A O 1
ATOM 1245 N N . MET A 1 173 ? 23.849 4.349 -23.515 1.00 87.75 173 MET A N 1
ATOM 1246 C CA . MET A 1 173 ? 23.635 5.180 -24.701 1.00 87.75 173 MET A CA 1
ATOM 1247 C C . MET A 1 173 ? 24.961 5.707 -25.264 1.00 87.75 173 MET A C 1
ATOM 1249 O O . MET A 1 173 ? 25.195 5.585 -26.466 1.00 87.75 173 MET A O 1
ATOM 1253 N N . VAL A 1 174 ? 25.841 6.242 -24.411 1.00 89.50 174 VAL A N 1
ATOM 1254 C CA . VAL A 1 174 ? 27.148 6.782 -24.826 1.00 89.50 174 VAL A CA 1
ATOM 1255 C C . VAL A 1 174 ? 28.041 5.684 -25.402 1.00 89.50 174 VAL A C 1
ATOM 1257 O O . VAL A 1 174 ? 28.597 5.853 -26.486 1.00 89.50 174 VAL A O 1
ATOM 1260 N N . LEU A 1 175 ? 28.144 4.534 -24.732 1.00 86.06 175 LEU A N 1
ATOM 1261 C CA . LEU A 1 175 ? 28.954 3.412 -25.217 1.00 86.06 175 LEU A CA 1
ATOM 1262 C C . LEU A 1 175 ? 28.429 2.862 -26.550 1.00 86.06 175 LEU A C 1
ATOM 1264 O O . LEU A 1 175 ? 29.215 2.614 -27.464 1.00 86.06 175 LEU A O 1
ATOM 1268 N N . SER A 1 176 ? 27.109 2.727 -26.694 1.00 87.62 176 SER A N 1
ATOM 1269 C CA . SER A 1 176 ? 26.487 2.273 -27.946 1.00 87.62 176 SER A CA 1
ATOM 1270 C C . SER A 1 176 ? 26.715 3.268 -29.087 1.00 87.62 176 SER A C 1
ATOM 1272 O O . SER A 1 176 ? 26.974 2.862 -30.220 1.00 87.62 176 SER A O 1
ATOM 1274 N N . PHE A 1 177 ? 26.694 4.568 -28.786 1.00 87.62 177 PHE A N 1
ATOM 1275 C CA . PHE A 1 177 ? 26.959 5.623 -29.758 1.00 87.62 177 PHE A CA 1
ATOM 1276 C C . PHE A 1 177 ? 28.422 5.631 -30.218 1.00 87.62 177 PHE A C 1
ATOM 1278 O O . PHE A 1 177 ? 28.688 5.729 -31.416 1.00 87.62 177 PHE A O 1
ATOM 1285 N N . ILE A 1 178 ? 29.372 5.447 -29.293 1.00 89.94 178 ILE A N 1
ATOM 1286 C CA . ILE A 1 178 ? 30.797 5.299 -29.625 1.00 89.94 178 ILE A CA 1
ATOM 1287 C C . ILE A 1 178 ? 31.001 4.089 -30.540 1.00 89.94 178 ILE A C 1
ATOM 1289 O O . ILE A 1 178 ? 31.645 4.222 -31.578 1.00 89.94 178 ILE A O 1
ATOM 1293 N N . LEU A 1 179 ? 30.403 2.935 -30.213 1.00 87.75 179 LEU A N 1
ATOM 1294 C CA . LEU A 1 179 ? 30.479 1.740 -31.059 1.00 87.75 179 LEU A CA 1
ATOM 1295 C C . LEU A 1 179 ? 29.921 2.009 -32.459 1.00 87.75 179 LEU A C 1
ATOM 1297 O O . LEU A 1 179 ? 30.581 1.690 -33.447 1.00 87.75 179 LEU A O 1
ATOM 1301 N N . MET A 1 180 ? 28.752 2.643 -32.554 1.00 88.44 180 MET A N 1
ATOM 1302 C CA . MET A 1 180 ? 28.149 3.014 -33.834 1.00 88.44 180 MET A CA 1
ATOM 1303 C C . MET A 1 180 ? 29.105 3.874 -34.676 1.00 88.44 180 MET A C 1
ATOM 1305 O O . MET A 1 180 ? 29.342 3.557 -35.841 1.00 88.44 180 MET A O 1
ATOM 1309 N N . ILE A 1 181 ? 29.703 4.916 -34.089 1.00 89.62 181 ILE A N 1
ATOM 1310 C CA . ILE A 1 181 ? 30.669 5.789 -34.771 1.00 89.62 181 ILE A CA 1
ATOM 1311 C C . ILE A 1 181 ? 31.906 5.004 -35.210 1.00 89.62 181 ILE A C 1
ATOM 1313 O O . ILE A 1 181 ? 32.291 5.074 -36.377 1.00 89.62 181 ILE A O 1
ATOM 1317 N N . SER A 1 182 ? 32.520 4.225 -34.318 1.00 90.81 182 SER A N 1
ATOM 1318 C CA . SER A 1 182 ? 33.721 3.447 -34.641 1.00 90.81 182 SER A CA 1
ATOM 1319 C C . SER A 1 182 ? 33.497 2.505 -35.830 1.00 90.81 182 SER A C 1
ATOM 1321 O O . SER A 1 182 ? 34.372 2.375 -36.684 1.00 90.81 182 SER A O 1
ATOM 1323 N N . TYR A 1 183 ? 32.313 1.897 -35.943 1.00 86.44 183 TYR A N 1
ATOM 1324 C CA . TYR A 1 183 ? 31.962 1.040 -37.080 1.00 86.44 183 TYR A CA 1
ATOM 1325 C C . TYR A 1 183 ? 31.706 1.801 -38.391 1.00 86.44 183 TYR A C 1
ATOM 1327 O O . TYR A 1 183 ? 31.919 1.240 -39.471 1.00 86.44 183 TYR A O 1
ATOM 1335 N N . LEU A 1 184 ? 31.266 3.061 -38.335 1.00 86.12 184 LEU A N 1
ATOM 1336 C CA . LEU A 1 184 ? 31.103 3.893 -39.533 1.00 86.12 184 LEU A CA 1
ATOM 1337 C C . LEU A 1 184 ? 32.458 4.275 -40.141 1.00 86.12 184 LEU A C 1
ATOM 1339 O O . LEU A 1 184 ? 32.594 4.246 -41.364 1.00 86.12 184 LEU A O 1
ATOM 1343 N N . PHE A 1 185 ? 33.453 4.565 -39.297 1.00 91.69 185 PHE A N 1
ATOM 1344 C CA . PHE A 1 185 ? 34.778 5.030 -39.722 1.00 91.69 185 PHE A CA 1
ATOM 1345 C C . PHE A 1 185 ? 35.771 3.918 -40.093 1.00 91.69 185 PHE A C 1
ATOM 1347 O O . PHE A 1 185 ? 36.774 4.216 -40.735 1.00 91.69 185 PHE A O 1
ATOM 1354 N N . LEU A 1 186 ? 35.512 2.648 -39.750 1.00 88.62 186 LEU A N 1
ATOM 1355 C CA . LEU A 1 186 ? 36.343 1.503 -40.161 1.00 88.62 186 LEU A CA 1
ATOM 1356 C C . LEU A 1 186 ? 35.624 0.643 -41.227 1.00 88.62 186 LEU A C 1
ATOM 1358 O O . LEU A 1 186 ? 35.136 -0.451 -40.924 1.00 88.62 186 LEU A O 1
ATOM 1362 N N . PRO A 1 187 ? 35.546 1.104 -42.493 1.00 75.38 187 PRO A N 1
ATOM 1363 C CA . PRO A 1 187 ? 34.808 0.419 -43.558 1.00 75.38 187 PRO A CA 1
ATOM 1364 C C . PRO A 1 187 ? 35.416 -0.933 -43.958 1.00 75.38 187 PRO A C 1
ATOM 1366 O O . PRO A 1 187 ? 34.699 -1.805 -44.446 1.00 75.38 187 PRO A O 1
ATOM 1369 N N . ASP A 1 188 ? 36.705 -1.138 -43.692 1.00 77.88 188 ASP A N 1
ATOM 1370 C CA . ASP A 1 188 ? 37.493 -2.255 -44.229 1.00 77.88 188 ASP A CA 1
ATOM 1371 C C . ASP A 1 188 ? 37.284 -3.599 -43.498 1.00 77.88 188 ASP A C 1
ATOM 1373 O O . ASP A 1 188 ? 37.884 -4.619 -43.826 1.00 77.88 188 ASP A O 1
ATOM 1377 N N . LYS A 1 189 ? 36.418 -3.630 -42.473 1.00 59.09 189 LYS A N 1
ATOM 1378 C CA . LYS A 1 189 ? 36.110 -4.839 -41.681 1.00 59.09 189 LYS A CA 1
ATOM 1379 C C . LYS A 1 189 ? 34.635 -5.247 -41.697 1.00 59.09 189 LYS A C 1
ATOM 1381 O O . LYS A 1 189 ? 34.193 -5.975 -40.805 1.00 59.09 189 LYS A O 1
ATOM 1386 N N . ARG A 1 190 ? 33.880 -4.839 -42.723 1.00 67.12 190 ARG A N 1
ATOM 1387 C CA . ARG A 1 190 ? 32.453 -5.175 -42.920 1.00 67.12 190 ARG A CA 1
ATOM 1388 C C . ARG A 1 190 ? 32.201 -6.595 -43.463 1.00 67.12 190 ARG A C 1
ATOM 1390 O O . ARG A 1 190 ? 31.241 -6.809 -44.196 1.00 67.12 190 ARG A O 1
ATOM 1397 N N . SER A 1 191 ? 33.020 -7.583 -43.103 1.00 78.12 191 SER A N 1
ATOM 1398 C CA . SER A 1 191 ? 32.705 -8.984 -43.401 1.00 78.12 191 SER A CA 1
ATOM 1399 C C . SER A 1 191 ? 31.680 -9.539 -42.399 1.00 78.12 191 SER A C 1
ATOM 1401 O O . SER A 1 191 ? 31.728 -9.249 -41.197 1.00 78.12 191 SER A O 1
ATOM 1403 N N . HIS A 1 192 ? 30.723 -10.332 -42.893 1.00 64.38 192 HIS A N 1
ATOM 1404 C CA . HIS A 1 192 ? 29.823 -11.128 -42.049 1.00 64.38 192 HIS A CA 1
ATOM 1405 C C . HIS A 1 192 ? 30.667 -11.937 -41.047 1.00 64.38 192 HIS A C 1
ATOM 1407 O O . HIS A 1 192 ? 31.650 -12.543 -41.480 1.00 64.38 192 HIS A O 1
ATOM 1413 N N . PRO A 1 193 ? 30.367 -11.935 -39.728 1.00 66.06 193 PRO A N 1
ATOM 1414 C CA . PRO A 1 193 ? 29.111 -11.574 -39.043 1.00 66.06 193 PRO A CA 1
ATOM 1415 C C . PRO A 1 193 ? 29.066 -10.177 -38.377 1.00 66.06 193 PRO A C 1
ATOM 1417 O O . PRO A 1 193 ? 28.123 -9.860 -37.652 1.00 66.06 193 PRO A O 1
ATOM 1420 N N . ARG A 1 194 ? 30.056 -9.302 -38.601 1.00 69.62 194 ARG A N 1
ATOM 1421 C CA . ARG A 1 194 ? 30.205 -8.049 -37.824 1.00 69.62 194 ARG A CA 1
ATOM 1422 C C . ARG A 1 194 ? 29.131 -6.987 -38.093 1.00 69.62 194 ARG A C 1
ATOM 1424 O O . ARG A 1 194 ? 28.954 -6.092 -37.274 1.00 69.62 194 ARG A O 1
ATOM 1431 N N . GLY A 1 195 ? 28.374 -7.106 -39.187 1.00 75.94 195 GLY A N 1
ATOM 1432 C CA . GLY A 1 195 ? 27.275 -6.189 -39.515 1.00 75.94 195 GLY A CA 1
ATOM 1433 C C . GLY A 1 195 ? 26.126 -6.196 -38.498 1.00 75.94 195 GLY A C 1
ATOM 1434 O O . GLY A 1 195 ? 25.505 -5.159 -38.278 1.00 75.94 195 GLY A O 1
ATOM 1435 N N . MET A 1 196 ? 25.882 -7.318 -37.807 1.00 82.25 196 MET A N 1
ATOM 1436 C CA . MET A 1 196 ? 24.815 -7.408 -36.798 1.00 82.25 196 MET A CA 1
ATOM 1437 C C . MET A 1 196 ? 25.065 -6.510 -35.578 1.00 82.25 196 MET A C 1
ATOM 1439 O O . MET A 1 196 ? 24.112 -6.036 -34.962 1.00 82.25 196 MET A O 1
ATOM 1443 N N . LEU A 1 197 ? 26.331 -6.212 -35.264 1.00 82.75 197 LEU A N 1
ATOM 1444 C CA . LEU A 1 197 ? 26.688 -5.339 -34.142 1.00 82.75 197 LEU A CA 1
ATOM 1445 C C . LEU A 1 197 ? 26.257 -3.887 -34.367 1.00 82.75 197 LEU A C 1
ATOM 1447 O O . LEU A 1 197 ? 25.856 -3.232 -33.410 1.00 82.75 197 LEU A O 1
ATOM 1451 N N . ILE A 1 198 ? 26.270 -3.408 -35.615 1.00 85.31 198 ILE A N 1
ATOM 1452 C CA . ILE A 1 198 ? 25.817 -2.051 -35.958 1.00 85.31 198 ILE A CA 1
ATOM 1453 C C . ILE A 1 198 ? 24.306 -1.930 -35.740 1.00 85.31 198 ILE A C 1
ATOM 1455 O O . ILE A 1 198 ? 23.835 -0.969 -35.134 1.00 85.31 198 ILE A O 1
ATOM 1459 N N . PHE A 1 199 ? 23.535 -2.926 -36.183 1.00 83.94 199 PHE A N 1
ATOM 1460 C CA . PHE A 1 199 ? 22.088 -2.940 -35.960 1.00 83.94 199 PHE A CA 1
ATOM 1461 C C . PHE A 1 199 ? 21.747 -3.036 -34.469 1.00 83.94 199 PHE A C 1
ATOM 1463 O O . PHE A 1 199 ? 20.867 -2.317 -33.999 1.00 83.94 199 PHE A O 1
ATOM 1470 N N . ALA A 1 200 ? 22.488 -3.846 -33.705 1.00 83.69 200 ALA A N 1
ATOM 1471 C CA . ALA A 1 200 ? 22.325 -3.937 -32.257 1.00 83.69 200 ALA A CA 1
ATOM 1472 C C . ALA A 1 200 ? 22.657 -2.613 -31.543 1.00 83.69 200 ALA A C 1
ATOM 1474 O O . ALA A 1 200 ? 21.907 -2.197 -30.657 1.00 83.69 200 ALA A O 1
ATOM 1475 N N . SER A 1 201 ? 23.728 -1.913 -31.939 1.00 86.31 201 SER A N 1
ATOM 1476 C CA . SER A 1 201 ? 24.083 -0.618 -31.343 1.00 86.31 201 SER A CA 1
ATOM 1477 C C . SER A 1 201 ? 23.060 0.466 -31.676 1.00 86.31 201 SER A C 1
ATOM 1479 O O . SER A 1 201 ? 22.675 1.223 -30.791 1.00 86.31 201 SER A O 1
ATOM 1481 N N . VAL A 1 202 ? 22.560 0.509 -32.919 1.00 86.25 202 VAL A N 1
ATOM 1482 C CA . VAL A 1 202 ? 21.522 1.469 -33.335 1.00 86.25 202 VAL A CA 1
ATOM 1483 C C . VAL A 1 202 ? 20.213 1.211 -32.588 1.00 86.25 202 VAL A C 1
ATOM 1485 O O . VAL A 1 202 ? 19.621 2.152 -32.062 1.00 86.25 202 VAL A O 1
ATOM 1488 N N . ALA A 1 203 ? 19.792 -0.053 -32.471 1.00 84.88 203 ALA A N 1
ATOM 1489 C CA . ALA A 1 203 ? 18.602 -0.428 -31.710 1.00 84.88 203 ALA A CA 1
ATOM 1490 C C . ALA A 1 203 ? 18.732 -0.056 -30.224 1.00 84.88 203 ALA A C 1
ATOM 1492 O O . ALA A 1 203 ? 17.805 0.514 -29.652 1.00 84.88 203 ALA A O 1
ATOM 1493 N N . THR A 1 204 ? 19.896 -0.305 -29.616 1.00 84.88 204 THR A N 1
ATOM 1494 C CA . THR A 1 204 ? 20.159 0.046 -28.210 1.00 84.88 204 THR A CA 1
ATOM 1495 C C . THR A 1 204 ? 20.154 1.561 -28.007 1.00 84.88 204 THR A C 1
ATOM 1497 O O . THR A 1 204 ? 19.487 2.049 -27.099 1.00 84.88 204 THR A O 1
ATOM 1500 N N . CYS A 1 205 ? 20.810 2.331 -28.883 1.00 85.12 205 CYS A N 1
ATOM 1501 C CA . CYS A 1 205 ? 20.761 3.795 -28.849 1.00 85.12 205 CYS A CA 1
ATOM 1502 C C . CYS A 1 205 ? 19.327 4.327 -28.970 1.00 85.12 205 CYS A C 1
ATOM 1504 O O . CYS A 1 205 ? 18.934 5.195 -28.187 1.00 85.12 205 CYS A O 1
ATOM 1506 N N . ALA A 1 206 ? 18.538 3.810 -29.916 1.00 83.69 206 ALA A N 1
ATOM 1507 C CA . ALA A 1 206 ? 17.152 4.229 -30.119 1.00 83.69 206 ALA A CA 1
ATOM 1508 C C . ALA A 1 206 ? 16.269 3.894 -28.905 1.00 83.69 206 ALA A C 1
ATOM 1510 O O . ALA A 1 206 ? 15.517 4.748 -28.435 1.00 83.69 206 ALA A O 1
ATOM 1511 N N . TRP A 1 207 ? 16.416 2.688 -28.351 1.00 85.44 207 TRP A N 1
ATOM 1512 C CA . TRP A 1 207 ? 15.695 2.252 -27.156 1.00 85.44 207 TRP A CA 1
ATOM 1513 C C . TRP A 1 207 ? 16.047 3.101 -25.928 1.00 85.44 207 TRP A C 1
ATOM 1515 O O . TRP A 1 207 ? 15.157 3.601 -25.241 1.00 85.44 207 TRP A O 1
ATOM 1525 N N . CYS A 1 208 ? 17.338 3.332 -25.675 1.00 82.12 208 CYS A N 1
ATOM 1526 C CA . CYS A 1 208 ? 17.789 4.185 -24.575 1.00 82.12 208 CYS A CA 1
ATOM 1527 C C . CYS A 1 208 ? 17.306 5.635 -24.728 1.00 82.12 208 CYS A C 1
ATOM 1529 O O . CYS A 1 208 ? 16.945 6.251 -23.728 1.00 82.12 208 CYS A O 1
ATOM 1531 N N . SER A 1 209 ? 17.236 6.162 -25.956 1.00 81.44 209 SER A N 1
ATOM 1532 C CA . SER A 1 209 ? 16.752 7.526 -26.223 1.00 81.44 209 SER A CA 1
ATOM 1533 C C . SER A 1 209 ? 15.260 7.690 -25.921 1.00 81.44 209 SER A C 1
ATOM 1535 O O . SER A 1 209 ? 14.853 8.725 -25.403 1.00 81.44 209 SER A O 1
ATOM 1537 N N . ALA A 1 210 ? 14.446 6.664 -26.190 1.00 80.81 210 ALA A N 1
ATOM 1538 C CA . ALA A 1 210 ? 13.011 6.686 -25.899 1.00 80.81 210 ALA A CA 1
ATOM 1539 C C . ALA A 1 210 ? 12.698 6.641 -24.390 1.00 80.81 210 ALA A C 1
ATOM 1541 O O . ALA A 1 210 ? 11.640 7.096 -23.963 1.00 80.81 210 ALA A O 1
ATOM 1542 N N . LEU A 1 211 ? 13.614 6.096 -23.582 1.00 75.56 211 LEU A N 1
ATOM 1543 C CA . LEU A 1 211 ? 13.431 5.881 -22.144 1.00 75.56 211 LEU A CA 1
ATOM 1544 C C . LEU A 1 211 ? 13.922 7.023 -21.253 1.00 75.56 211 LEU A C 1
ATOM 1546 O O . LEU A 1 211 ? 13.718 6.943 -20.044 1.00 75.56 211 LEU A O 1
ATOM 1550 N N . ILE A 1 212 ? 14.586 8.043 -21.800 1.00 77.44 212 ILE A N 1
ATOM 1551 C CA . ILE A 1 212 ? 15.021 9.223 -21.047 1.00 77.44 212 ILE A CA 1
ATOM 1552 C C . ILE A 1 212 ? 13.985 10.328 -21.307 1.00 77.44 212 ILE A C 1
ATOM 1554 O O . ILE A 1 212 ? 14.077 11.011 -22.328 1.00 77.44 212 ILE A O 1
ATOM 1558 N N . PRO A 1 213 ? 13.014 10.561 -20.398 1.00 59.50 213 PRO A N 1
ATOM 1559 C CA . PRO A 1 213 ? 12.005 11.602 -20.600 1.00 59.50 213 PRO A CA 1
ATOM 1560 C C . PRO A 1 213 ? 12.610 13.017 -20.583 1.00 59.50 213 PRO A C 1
ATOM 1562 O O . PRO A 1 213 ? 11.978 13.974 -21.011 1.00 59.50 213 PRO A O 1
ATOM 1565 N N . ILE A 1 214 ? 13.848 13.151 -20.098 1.00 52.88 214 ILE A N 1
ATOM 1566 C CA . ILE A 1 214 ? 14.495 14.428 -19.780 1.00 52.88 214 ILE A CA 1
ATOM 1567 C C . ILE A 1 214 ? 15.224 15.066 -20.979 1.00 52.88 214 ILE A C 1
ATOM 1569 O O . ILE A 1 214 ? 15.461 16.268 -20.956 1.00 52.88 214 ILE A O 1
ATOM 1573 N N . CYS A 1 215 ? 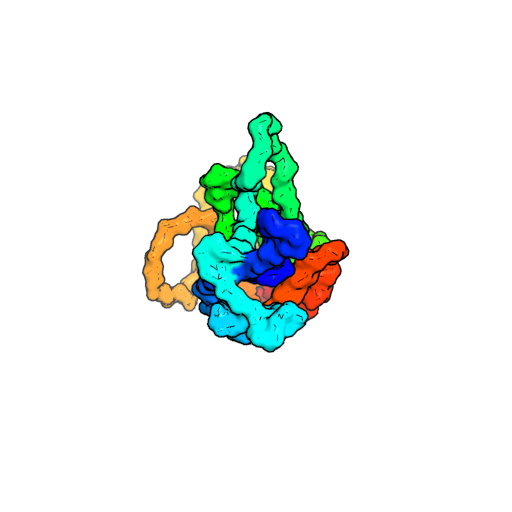15.542 14.329 -22.052 1.00 47.88 215 CYS A N 1
ATOM 1574 C CA . CYS A 1 215 ? 16.399 14.869 -23.126 1.00 47.88 215 CYS A CA 1
ATOM 1575 C C . CYS A 1 215 ? 15.674 15.323 -24.402 1.00 47.88 215 CYS A C 1
ATOM 1577 O O . CYS A 1 215 ? 16.277 16.008 -25.222 1.00 47.88 215 CYS A O 1
ATOM 1579 N N . ILE A 1 216 ? 14.400 14.975 -24.602 1.00 47.66 216 ILE A N 1
ATOM 1580 C CA . ILE A 1 216 ? 13.687 15.370 -25.833 1.00 47.66 216 ILE A CA 1
ATOM 1581 C C . ILE A 1 216 ? 13.131 16.800 -25.734 1.00 47.66 216 ILE A C 1
ATOM 1583 O O . ILE A 1 216 ? 13.020 17.482 -26.748 1.00 47.66 216 ILE A O 1
ATOM 1587 N N . CYS A 1 217 ? 12.877 17.314 -24.527 1.00 44.66 217 CYS A N 1
ATOM 1588 C CA . CYS A 1 217 ? 12.380 18.684 -24.359 1.00 44.66 217 CYS A CA 1
ATOM 1589 C C . CYS A 1 217 ? 13.463 19.769 -24.519 1.00 44.66 217 CYS A C 1
ATOM 1591 O O . CYS A 1 217 ? 13.121 20.914 -24.794 1.00 44.66 217 CYS A O 1
ATOM 1593 N N . THR A 1 218 ? 14.755 19.445 -24.387 1.00 43.59 218 THR A N 1
ATOM 1594 C CA . THR A 1 218 ? 15.862 20.413 -24.548 1.00 43.59 218 THR A CA 1
ATOM 1595 C C . THR A 1 218 ? 16.412 20.503 -25.973 1.00 43.59 218 THR A C 1
ATOM 1597 O O . THR A 1 218 ? 17.206 21.393 -26.262 1.00 43.59 218 THR A O 1
ATOM 1600 N N . LEU A 1 219 ? 15.955 19.647 -26.893 1.00 44.81 219 LEU A N 1
ATOM 1601 C CA . LEU A 1 219 ? 16.218 19.764 -28.331 1.00 44.81 219 LEU A CA 1
ATOM 1602 C C . LEU A 1 219 ? 14.938 20.186 -29.066 1.00 44.81 219 LEU A C 1
ATOM 1604 O O . LEU A 1 219 ? 14.482 19.516 -29.992 1.00 44.81 219 LEU A O 1
ATOM 1608 N N . SER A 1 220 ? 14.356 21.321 -28.669 1.00 42.34 220 SER A N 1
ATOM 1609 C CA . SER A 1 220 ? 13.164 21.910 -29.300 1.00 42.34 220 SER A CA 1
ATOM 1610 C C . SER A 1 220 ? 13.369 22.386 -30.750 1.00 42.34 220 SER A C 1
ATOM 1612 O O . SER A 1 220 ? 12.456 22.964 -31.325 1.00 42.34 220 SER A O 1
ATOM 1614 N N . GLU A 1 221 ? 14.520 22.110 -31.373 1.00 43.34 221 GLU A N 1
ATOM 1615 C CA . GLU A 1 221 ? 14.809 22.441 -32.778 1.00 43.34 221 GLU A CA 1
ATOM 1616 C C . GLU A 1 221 ? 14.781 21.223 -33.728 1.00 43.34 221 GLU A C 1
ATOM 1618 O O . GLU A 1 221 ? 14.911 21.373 -34.940 1.00 43.34 221 GLU A O 1
ATOM 1623 N N . PHE A 1 222 ? 14.526 19.999 -33.242 1.00 45.09 222 PHE A N 1
ATOM 1624 C CA . PHE A 1 222 ? 14.321 18.823 -34.110 1.00 45.09 222 PHE A CA 1
ATOM 1625 C C . PHE A 1 222 ? 12.830 18.547 -34.386 1.00 45.09 222 PHE A C 1
ATOM 1627 O O . PHE A 1 222 ? 12.313 17.444 -34.198 1.00 45.09 222 PHE A O 1
ATOM 1634 N N . SER A 1 223 ? 12.126 19.547 -34.921 1.00 47.00 223 SER A N 1
ATOM 1635 C CA . SER A 1 223 ? 10.728 19.453 -35.392 1.00 47.00 223 SER A CA 1
ATOM 1636 C C . SER A 1 223 ? 10.505 18.403 -36.503 1.00 47.00 223 SER A C 1
ATOM 1638 O O . SER A 1 223 ? 9.372 18.014 -36.800 1.00 47.00 223 SER A O 1
ATOM 1640 N N . LEU A 1 224 ? 11.586 17.867 -37.075 1.00 48.41 224 LEU A N 1
ATOM 1641 C CA . LEU A 1 224 ? 11.574 16.855 -38.133 1.00 48.41 224 LEU A CA 1
ATOM 1642 C C . LEU A 1 224 ? 11.338 15.416 -37.626 1.00 48.41 224 LEU A C 1
ATOM 1644 O O . LEU A 1 224 ? 10.901 14.565 -38.402 1.00 48.41 224 LEU A O 1
ATOM 1648 N N . VAL A 1 225 ? 11.566 15.134 -36.336 1.00 48.78 225 VAL A N 1
ATOM 1649 C CA . VAL A 1 225 ? 11.427 13.774 -35.771 1.00 48.78 225 VAL A CA 1
ATOM 1650 C C . VAL A 1 225 ? 10.021 13.519 -35.207 1.00 48.78 225 VAL A C 1
ATOM 1652 O O . VAL A 1 225 ? 9.486 12.423 -35.377 1.00 48.78 225 VAL A O 1
ATOM 1655 N N . ALA A 1 226 ? 9.351 14.535 -34.651 1.00 48.34 226 ALA A N 1
ATOM 1656 C CA . ALA A 1 226 ? 7.994 14.401 -34.101 1.00 48.34 226 ALA A CA 1
ATOM 1657 C C . ALA A 1 226 ? 6.934 14.024 -35.160 1.00 48.34 226 ALA A C 1
ATOM 1659 O O . ALA A 1 226 ? 6.003 13.275 -34.873 1.00 48.34 226 ALA A O 1
ATOM 1660 N N . ARG A 1 227 ? 7.100 14.455 -36.421 1.00 46.69 227 ARG A N 1
ATOM 1661 C CA . ARG A 1 227 ? 6.175 14.109 -37.522 1.00 46.69 227 ARG A CA 1
ATOM 1662 C C . ARG A 1 227 ? 6.279 12.662 -38.014 1.00 46.69 227 ARG A C 1
ATOM 1664 O O . ARG A 1 227 ? 5.410 12.223 -38.761 1.00 46.69 227 ARG A O 1
ATOM 1671 N N . LYS A 1 228 ? 7.312 11.912 -37.617 1.00 50.69 228 LYS A N 1
ATOM 1672 C CA . LYS A 1 228 ? 7.527 10.512 -38.031 1.00 50.69 228 LYS A CA 1
ATOM 1673 C C . LYS A 1 228 ? 7.493 9.527 -36.859 1.00 50.69 228 LYS A C 1
ATOM 1675 O O . LYS A 1 228 ? 7.970 8.404 -36.996 1.00 50.69 228 LYS A O 1
ATOM 1680 N N . TYR A 1 229 ? 6.867 9.908 -35.745 1.00 45.47 229 TYR A N 1
ATOM 1681 C CA . TYR A 1 229 ? 6.693 9.058 -34.560 1.00 45.47 229 TYR A CA 1
ATOM 1682 C C . TYR A 1 229 ? 6.021 7.705 -34.879 1.00 45.47 229 TYR A C 1
ATOM 1684 O O . TYR A 1 229 ? 6.346 6.688 -34.271 1.00 45.47 229 TYR A O 1
ATOM 1692 N N . TRP A 1 230 ? 5.166 7.659 -35.909 1.00 57.66 230 TRP A N 1
ATOM 1693 C CA . TRP A 1 230 ? 4.525 6.422 -36.372 1.00 57.66 230 TRP A CA 1
ATOM 1694 C C . TRP A 1 230 ? 5.522 5.377 -36.913 1.00 57.66 230 TRP A C 1
ATOM 1696 O O . TRP A 1 230 ? 5.333 4.192 -36.665 1.00 57.66 230 TRP A O 1
ATOM 1706 N N . LEU A 1 231 ? 6.628 5.796 -37.554 1.00 50.38 231 LEU A N 1
ATOM 1707 C CA . LEU A 1 231 ? 7.633 4.875 -38.110 1.00 50.38 231 LEU A CA 1
ATOM 1708 C C . LEU A 1 231 ? 8.429 4.179 -37.004 1.00 50.38 231 LEU A C 1
ATOM 1710 O O . LEU A 1 231 ? 8.736 2.991 -37.117 1.00 50.38 231 LEU A O 1
ATOM 1714 N N . LEU A 1 232 ? 8.722 4.916 -35.928 1.00 49.75 232 LEU A N 1
ATOM 1715 C CA . LEU A 1 232 ? 9.376 4.384 -34.734 1.00 49.75 232 LEU A CA 1
ATOM 1716 C C . LEU A 1 232 ? 8.469 3.373 -34.018 1.00 49.75 232 LEU A C 1
ATOM 1718 O O . LEU A 1 232 ? 8.950 2.352 -33.535 1.00 49.75 232 LEU A O 1
ATOM 1722 N N . HIS A 1 233 ? 7.157 3.631 -34.006 1.00 49.84 233 HIS A N 1
ATOM 1723 C CA . HIS A 1 233 ? 6.162 2.718 -33.452 1.00 49.84 233 HIS A CA 1
ATOM 1724 C C . HIS A 1 233 ? 6.106 1.403 -34.244 1.00 49.84 233 HIS A C 1
ATOM 1726 O O . HIS A 1 233 ? 6.192 0.341 -33.639 1.00 49.84 233 HIS A O 1
ATOM 1732 N N . THR A 1 234 ? 6.073 1.442 -35.582 1.00 51.62 234 THR A N 1
ATOM 1733 C CA . THR A 1 234 ? 6.143 0.227 -36.422 1.00 51.62 234 THR A CA 1
ATOM 1734 C C . THR A 1 234 ? 7.452 -0.543 -36.229 1.00 51.62 234 THR A C 1
ATOM 1736 O O . THR A 1 234 ? 7.423 -1.739 -35.970 1.00 51.62 234 THR A O 1
ATOM 1739 N N . PHE A 1 235 ? 8.617 0.114 -36.247 1.00 51.84 235 PHE A N 1
ATOM 1740 C CA . PHE A 1 235 ? 9.898 -0.604 -36.146 1.00 51.84 235 PHE A CA 1
ATOM 1741 C C . PHE A 1 235 ? 10.177 -1.195 -34.756 1.00 51.84 235 PHE A C 1
ATOM 1743 O O . PHE A 1 235 ? 10.793 -2.256 -34.660 1.00 51.84 235 PHE A O 1
ATOM 1750 N N . CYS A 1 236 ? 9.733 -0.538 -33.681 1.00 51.19 236 CYS A N 1
ATOM 1751 C CA . CYS A 1 236 ? 9.936 -1.038 -32.320 1.00 51.19 236 CYS A CA 1
ATOM 1752 C C . CYS A 1 236 ? 8.866 -2.052 -31.877 1.00 51.19 236 CYS A C 1
ATOM 1754 O O . CYS A 1 236 ? 9.140 -2.825 -30.960 1.00 51.19 236 CYS A O 1
ATOM 1756 N N . TRP A 1 237 ? 7.670 -2.062 -32.484 1.00 46.47 237 TRP A N 1
ATOM 1757 C CA . TRP A 1 237 ? 6.552 -2.914 -32.045 1.00 46.47 237 TRP A CA 1
ATOM 1758 C C . TRP A 1 237 ? 6.165 -4.045 -33.010 1.00 46.47 237 TRP A C 1
ATOM 1760 O O . TRP A 1 237 ? 5.496 -4.973 -32.558 1.00 46.47 237 TRP A O 1
ATOM 1770 N N . ASP A 1 238 ? 6.589 -4.057 -34.280 1.00 43.06 238 ASP A N 1
ATOM 1771 C CA . ASP A 1 238 ? 6.186 -5.135 -35.211 1.00 43.06 238 ASP A CA 1
ATOM 1772 C C . ASP A 1 238 ? 6.918 -6.471 -35.011 1.00 43.06 238 ASP A C 1
ATOM 1774 O O . ASP A 1 238 ? 6.518 -7.487 -35.575 1.00 43.06 238 ASP A O 1
ATOM 1778 N N . SER A 1 239 ? 7.982 -6.526 -34.205 1.00 42.22 239 SER A N 1
ATOM 1779 C CA . SER A 1 239 ? 8.764 -7.764 -34.067 1.00 42.22 239 SER A CA 1
ATOM 1780 C C . SER A 1 239 ? 8.252 -8.772 -33.014 1.00 42.22 239 SER A C 1
ATOM 1782 O O . SER A 1 239 ? 8.431 -9.969 -33.239 1.00 42.22 239 SER A O 1
ATOM 1784 N N . PRO A 1 240 ? 7.573 -8.394 -31.904 1.00 43.75 240 PRO A N 1
ATOM 1785 C CA . PRO A 1 240 ? 6.989 -9.376 -30.981 1.00 43.75 240 PRO A CA 1
ATOM 1786 C C . PRO A 1 240 ? 5.481 -9.639 -31.181 1.00 43.75 240 PRO A C 1
ATOM 1788 O O . PRO A 1 240 ? 4.956 -10.595 -30.609 1.00 43.75 240 PRO A O 1
ATOM 1791 N N . SER A 1 241 ? 4.761 -8.827 -31.963 1.00 43.69 241 SER A N 1
ATOM 1792 C CA . SER A 1 241 ? 3.287 -8.829 -32.004 1.00 43.69 241 SER A CA 1
ATOM 1793 C C . SER A 1 241 ? 2.652 -10.010 -32.756 1.00 43.69 241 SER A C 1
ATOM 1795 O O . SER A 1 241 ? 1.477 -10.294 -32.538 1.00 43.69 241 SER A O 1
ATOM 1797 N N . GLN A 1 242 ? 3.400 -10.780 -33.557 1.00 41.50 242 GLN A N 1
ATOM 1798 C CA . GLN A 1 242 ? 2.830 -11.941 -34.265 1.00 41.50 242 GLN A CA 1
ATOM 1799 C C . GLN A 1 242 ? 2.607 -13.195 -33.395 1.00 41.50 242 GLN A C 1
ATOM 1801 O O . GLN A 1 242 ? 2.053 -14.176 -33.881 1.00 41.50 242 GLN A O 1
ATOM 1806 N N . SER A 1 243 ? 2.989 -13.194 -32.111 1.00 43.28 243 SER A N 1
ATOM 1807 C CA . SER A 1 243 ? 2.862 -14.394 -31.257 1.00 43.28 243 SER A CA 1
ATOM 1808 C C . SER A 1 243 ? 1.649 -14.407 -30.317 1.00 43.28 243 SER A C 1
ATOM 1810 O O . SER A 1 243 ? 1.464 -15.390 -29.604 1.00 43.28 243 SER A O 1
ATOM 1812 N N . GLN A 1 244 ? 0.829 -13.351 -30.262 1.00 40.91 244 GLN A N 1
ATOM 1813 C CA . GLN A 1 244 ? -0.328 -13.293 -29.354 1.00 40.91 244 GLN A CA 1
ATOM 1814 C C . GLN A 1 244 ? -1.569 -12.711 -30.039 1.00 40.91 244 GLN A C 1
ATOM 1816 O O . GLN A 1 244 ? -2.044 -11.634 -29.697 1.00 40.91 244 GLN A O 1
ATOM 1821 N N . ALA A 1 245 ? -2.124 -13.451 -30.998 1.00 36.41 245 ALA A N 1
ATOM 1822 C CA . ALA A 1 245 ? -3.503 -13.251 -31.427 1.00 36.41 245 ALA A CA 1
ATOM 1823 C C . ALA A 1 245 ? -4.421 -14.154 -30.584 1.00 36.41 245 ALA A C 1
ATOM 1825 O O . ALA A 1 245 ? -4.588 -15.335 -30.877 1.00 36.41 245 ALA A O 1
ATOM 1826 N N . VAL A 1 246 ? -5.003 -13.593 -29.521 1.00 42.22 246 VAL A N 1
ATOM 1827 C CA . VAL A 1 246 ? -6.206 -14.132 -28.866 1.00 42.22 246 VAL A CA 1
ATOM 1828 C C . VAL A 1 246 ? -7.368 -13.209 -29.251 1.00 42.22 246 VAL A C 1
ATOM 1830 O O . VAL A 1 246 ? -7.254 -12.001 -29.038 1.00 42.22 246 VAL A O 1
ATOM 1833 N N . PRO A 1 247 ? -8.471 -13.713 -29.832 1.00 45.38 247 PRO A N 1
ATOM 1834 C CA . PRO A 1 247 ? -9.600 -12.873 -30.206 1.00 45.38 247 PRO A CA 1
ATOM 1835 C C . PRO A 1 247 ? -10.561 -12.698 -29.021 1.00 45.38 247 PRO A C 1
ATOM 1837 O O . PRO A 1 247 ? -11.006 -13.686 -28.439 1.00 45.38 247 PRO A O 1
ATOM 1840 N N . GLY A 1 248 ? -10.936 -11.454 -28.694 1.00 40.75 248 GLY A N 1
ATOM 1841 C CA . GLY A 1 248 ? -12.091 -11.216 -27.822 1.00 40.75 248 GLY A CA 1
ATOM 1842 C C . GLY A 1 248 ? -12.234 -9.828 -27.187 1.00 40.75 248 GLY A C 1
ATOM 1843 O O . GLY A 1 248 ? -11.744 -9.600 -26.092 1.00 40.75 248 GLY A O 1
ATOM 1844 N N . SER A 1 249 ? -13.055 -8.988 -27.826 1.00 35.94 249 SER A N 1
ATOM 1845 C CA . SER A 1 249 ? -14.014 -8.046 -27.211 1.00 35.94 249 SER A CA 1
ATOM 1846 C C . SER A 1 249 ? -13.548 -6.716 -26.571 1.00 35.94 249 SER A C 1
ATOM 1848 O O . SER A 1 249 ? -13.282 -6.609 -25.381 1.00 35.94 249 SER A O 1
ATOM 1850 N N . GLY A 1 250 ? -13.620 -5.674 -27.411 1.00 42.19 250 GLY A N 1
ATOM 1851 C CA . GLY A 1 250 ? -14.093 -4.291 -27.207 1.00 42.19 250 GLY A CA 1
ATOM 1852 C C . GLY A 1 250 ? -14.338 -3.680 -25.816 1.00 42.19 250 GLY A C 1
ATOM 1853 O O . GLY A 1 250 ? -15.239 -4.103 -25.102 1.00 42.19 250 GLY A O 1
ATOM 1854 N N . ARG A 1 251 ? -13.696 -2.525 -25.565 1.00 32.16 251 ARG A N 1
ATOM 1855 C CA . ARG A 1 251 ? -14.324 -1.195 -25.347 1.00 32.16 251 ARG A CA 1
ATOM 1856 C C . ARG A 1 251 ? -13.233 -0.126 -25.183 1.00 32.16 251 ARG A C 1
ATOM 1858 O O . ARG A 1 251 ? -12.259 -0.338 -24.474 1.00 32.16 251 ARG A O 1
ATOM 1865 N N . THR A 1 252 ? -13.397 1.012 -25.851 1.00 37.16 252 THR A N 1
ATOM 1866 C CA . THR A 1 252 ? -12.468 2.152 -25.847 1.00 37.16 252 THR A CA 1
ATOM 1867 C C . THR A 1 252 ? -12.794 3.137 -24.722 1.00 37.16 252 THR A C 1
ATOM 1869 O O . THR A 1 252 ? -13.835 3.791 -24.769 1.00 37.16 252 THR A O 1
ATOM 1872 N N . GLY A 1 253 ? -11.882 3.275 -23.762 1.00 31.25 253 GLY A N 1
ATOM 1873 C CA . GLY A 1 253 ? -11.747 4.411 -22.847 1.00 31.25 253 GLY A CA 1
ATOM 1874 C C . GLY A 1 253 ? -10.250 4.681 -22.685 1.00 31.25 253 GLY A C 1
ATOM 1875 O O . GLY A 1 253 ? -9.501 3.759 -22.372 1.00 31.25 253 GLY A O 1
ATOM 1876 N N . VAL A 1 254 ? -9.793 5.884 -23.039 1.00 37.50 254 VAL A N 1
ATOM 1877 C CA . VAL A 1 254 ? -8.368 6.251 -23.033 1.00 37.50 254 VAL A CA 1
ATOM 1878 C C . VAL A 1 254 ? -8.072 6.991 -21.734 1.00 37.50 254 VAL A C 1
ATOM 1880 O O . VAL A 1 254 ? -8.333 8.187 -21.640 1.00 37.50 254 VAL A O 1
ATOM 1883 N N . ASP A 1 255 ? -7.510 6.272 -20.761 1.00 31.23 255 ASP A N 1
ATOM 1884 C CA . ASP A 1 255 ? -7.008 6.835 -19.506 1.00 31.23 255 ASP A CA 1
ATOM 1885 C C . ASP A 1 255 ? -5.481 7.043 -19.564 1.00 31.23 255 ASP A C 1
ATOM 1887 O O . ASP A 1 255 ? -4.724 6.249 -20.142 1.00 31.23 255 ASP A O 1
ATOM 1891 N N . SER A 1 256 ? -5.024 8.121 -18.918 1.00 37.53 256 SER A N 1
ATOM 1892 C CA . SER A 1 256 ? -3.633 8.615 -18.878 1.00 37.53 256 SER A CA 1
ATOM 1893 C C . SER A 1 256 ? -2.606 7.642 -18.256 1.00 37.53 256 SER A C 1
ATOM 1895 O O . SER A 1 256 ? -1.403 7.889 -18.302 1.00 37.53 256 SER A O 1
ATOM 1897 N N . GLU A 1 257 ? -3.035 6.494 -17.722 1.00 39.78 257 GLU A N 1
ATOM 1898 C CA . GLU A 1 257 ? -2.156 5.457 -17.149 1.00 39.78 257 GLU A CA 1
ATOM 1899 C C . GLU A 1 257 ? -1.455 4.567 -18.198 1.00 39.78 257 GLU A C 1
ATOM 1901 O O . GLU A 1 257 ? -0.587 3.750 -17.870 1.00 39.78 257 GLU A O 1
ATOM 1906 N N . THR A 1 258 ? -1.777 4.730 -19.484 1.00 37.34 258 THR A N 1
ATOM 1907 C CA . THR A 1 258 ? -1.284 3.853 -20.564 1.00 37.34 258 THR A CA 1
ATOM 1908 C C . THR A 1 258 ? 0.200 4.081 -20.914 1.00 37.34 258 THR A C 1
ATOM 1910 O O . THR A 1 258 ? 0.857 3.208 -21.486 1.00 37.34 258 THR A O 1
ATOM 1913 N N . VAL A 1 259 ? 0.793 5.206 -20.502 1.00 37.03 259 VAL A N 1
ATOM 1914 C CA . VAL A 1 259 ? 2.189 5.545 -20.845 1.00 37.03 259 VAL A CA 1
ATOM 1915 C C . VAL A 1 259 ? 3.214 4.819 -19.953 1.00 37.03 259 VAL A C 1
ATOM 1917 O O . VAL A 1 259 ? 4.295 4.478 -20.427 1.00 37.03 259 VAL A O 1
ATOM 1920 N N . SER A 1 260 ? 2.863 4.452 -18.711 1.00 40.09 260 SER A N 1
ATOM 1921 C CA . SER A 1 260 ? 3.772 3.721 -17.798 1.00 40.09 260 SER A CA 1
ATOM 1922 C C . SER A 1 260 ? 3.747 2.195 -17.952 1.00 40.09 260 SER A C 1
ATOM 1924 O O . SER A 1 260 ? 4.654 1.513 -17.478 1.00 40.09 260 SER A O 1
ATOM 1926 N N . ARG A 1 261 ? 2.735 1.621 -18.619 1.00 38.53 261 ARG A N 1
ATOM 1927 C CA . ARG A 1 261 ? 2.610 0.157 -18.783 1.00 38.53 261 ARG A CA 1
ATOM 1928 C C . ARG A 1 261 ? 3.422 -0.419 -19.950 1.00 38.53 261 ARG A C 1
ATOM 1930 O O . ARG A 1 261 ? 3.658 -1.624 -19.988 1.00 38.53 261 ARG A O 1
ATOM 1937 N N . SER A 1 262 ? 3.889 0.419 -20.871 1.00 38.53 262 SER A N 1
ATOM 1938 C CA . SER A 1 262 ? 4.382 -0.033 -22.182 1.00 38.53 262 SER A CA 1
ATOM 1939 C C . SER A 1 262 ? 5.884 -0.357 -22.231 1.00 38.53 262 SER A C 1
ATOM 1941 O O . SER A 1 262 ? 6.327 -1.124 -23.082 1.00 38.53 262 SER A O 1
ATOM 1943 N N . THR A 1 263 ? 6.680 0.133 -21.279 1.00 42.22 263 THR A N 1
ATOM 1944 C CA . THR A 1 263 ? 8.120 -0.181 -21.149 1.00 42.22 263 THR A CA 1
ATOM 1945 C C . THR A 1 263 ? 8.390 -1.510 -20.437 1.00 42.22 263 THR A C 1
ATOM 1947 O O . THR A 1 263 ? 9.530 -1.965 -20.371 1.00 42.22 263 THR A O 1
ATOM 1950 N N . LEU A 1 264 ? 7.337 -2.176 -19.955 1.00 43.03 264 LEU A N 1
ATOM 1951 C CA . LEU A 1 264 ? 7.422 -3.394 -19.159 1.00 43.03 264 LEU A CA 1
ATOM 1952 C C . LEU A 1 264 ? 7.359 -4.693 -19.971 1.00 43.03 264 LEU A C 1
ATOM 1954 O O . LEU A 1 264 ? 7.518 -5.740 -19.377 1.00 43.03 264 LEU A O 1
ATOM 1958 N N . SER A 1 265 ? 7.147 -4.698 -21.288 1.00 42.81 265 SER A N 1
ATOM 1959 C CA . SER A 1 265 ? 6.757 -5.922 -22.024 1.00 42.81 265 SER A CA 1
ATOM 1960 C C . SER A 1 265 ? 7.812 -7.056 -22.054 1.00 42.81 265 SER A C 1
ATOM 1962 O O . SER A 1 265 ? 7.489 -8.209 -21.765 1.00 42.81 265 SER A O 1
ATOM 1964 N N . ALA A 1 266 ? 9.096 -6.763 -22.300 1.00 40.38 266 ALA A N 1
ATOM 1965 C CA . ALA A 1 266 ? 10.144 -7.800 -22.320 1.00 40.38 266 ALA A CA 1
ATOM 1966 C C . ALA A 1 266 ? 10.673 -8.154 -20.913 1.00 40.38 266 ALA A C 1
ATOM 1968 O O . ALA A 1 266 ? 10.936 -9.321 -20.617 1.00 40.38 266 ALA A O 1
ATOM 1969 N N . GLY A 1 267 ? 10.759 -7.163 -20.017 1.00 38.94 267 GLY A N 1
ATOM 1970 C CA . GLY A 1 267 ? 11.049 -7.375 -18.593 1.00 38.94 267 GLY A CA 1
ATOM 1971 C C . GLY A 1 267 ? 9.915 -8.103 -17.861 1.00 38.94 267 GLY A C 1
ATOM 1972 O O . GLY A 1 267 ? 10.171 -8.899 -16.959 1.00 38.94 267 GLY A O 1
ATOM 1973 N N . ALA A 1 268 ? 8.667 -7.921 -18.303 1.00 42.09 268 ALA A N 1
ATOM 1974 C CA . ALA A 1 268 ? 7.501 -8.617 -17.780 1.00 42.09 268 ALA A CA 1
ATOM 1975 C C . ALA A 1 268 ? 7.605 -10.111 -18.038 1.00 42.09 268 ALA A C 1
ATOM 1977 O O . ALA A 1 268 ? 7.291 -10.854 -17.132 1.00 42.09 268 ALA A O 1
ATOM 1978 N N . ALA A 1 269 ? 8.100 -10.596 -19.179 1.00 40.75 269 ALA A N 1
ATOM 1979 C CA . ALA A 1 269 ? 8.221 -12.042 -19.396 1.00 40.75 269 ALA A CA 1
ATOM 1980 C C . ALA A 1 269 ? 9.172 -12.722 -18.383 1.00 40.75 269 ALA A C 1
ATOM 1982 O O . ALA A 1 269 ? 8.853 -13.788 -17.850 1.00 40.75 269 ALA A O 1
ATOM 1983 N N . ALA A 1 270 ? 10.300 -12.081 -18.048 1.00 40.78 270 ALA A N 1
ATOM 1984 C CA . ALA A 1 270 ? 11.233 -12.575 -17.030 1.00 40.78 270 ALA A CA 1
ATOM 1985 C C . ALA A 1 270 ? 10.693 -12.391 -15.597 1.00 40.78 270 ALA A C 1
ATOM 1987 O O . ALA A 1 270 ? 10.761 -13.322 -14.791 1.00 40.78 270 ALA A O 1
ATOM 1988 N N . MET A 1 271 ? 10.066 -11.249 -15.289 1.00 43.81 271 MET A N 1
ATOM 1989 C CA . MET A 1 271 ? 9.381 -11.037 -14.006 1.00 43.81 271 MET A CA 1
ATOM 1990 C C . MET A 1 271 ? 8.155 -11.940 -13.825 1.00 43.81 271 MET A C 1
ATOM 1992 O O . MET A 1 271 ? 7.868 -12.351 -12.707 1.00 43.81 271 MET A O 1
ATOM 1996 N N . ILE A 1 272 ? 7.441 -12.297 -14.892 1.00 47.78 272 ILE A N 1
ATOM 1997 C CA . ILE A 1 272 ? 6.305 -13.229 -14.877 1.00 47.78 272 ILE A CA 1
ATOM 1998 C C . ILE A 1 272 ? 6.801 -14.632 -14.522 1.00 47.78 272 ILE A C 1
ATOM 2000 O O . ILE A 1 272 ? 6.114 -15.343 -13.793 1.00 47.78 272 ILE A O 1
ATOM 2004 N N . SER A 1 273 ? 8.005 -15.025 -14.957 1.00 41.28 273 SER A N 1
ATOM 2005 C CA . SER A 1 273 ? 8.595 -16.311 -14.566 1.00 41.28 273 SER A CA 1
ATOM 2006 C C . SER A 1 273 ? 8.969 -16.357 -13.082 1.00 41.28 273 SER A C 1
ATOM 2008 O O . SER A 1 273 ? 8.806 -17.404 -12.460 1.00 41.28 273 SER A O 1
ATOM 2010 N N . GLN A 1 274 ? 9.416 -15.244 -12.489 1.00 45.88 274 GLN A N 1
ATOM 2011 C CA . GLN A 1 274 ? 9.731 -15.192 -11.055 1.00 45.88 274 GLN A CA 1
ATOM 2012 C C . GLN A 1 274 ? 8.491 -14.937 -10.174 1.00 45.88 274 GLN A C 1
ATOM 2014 O O . GLN A 1 274 ? 8.411 -15.447 -9.057 1.00 45.88 274 GLN A O 1
ATOM 2019 N N . ARG A 1 275 ? 7.464 -14.246 -10.695 1.00 48.44 275 ARG A N 1
ATOM 2020 C CA . ARG A 1 275 ? 6.153 -14.079 -10.036 1.00 48.44 275 ARG A CA 1
ATOM 2021 C C . ARG A 1 275 ? 5.421 -15.398 -9.804 1.00 48.44 275 ARG A C 1
ATOM 2023 O O . ARG A 1 275 ? 4.589 -15.449 -8.909 1.00 48.44 275 ARG A O 1
ATOM 2030 N N . ARG A 1 276 ? 5.734 -16.470 -10.544 1.00 49.88 276 ARG A N 1
ATOM 2031 C CA . ARG A 1 276 ? 5.120 -17.794 -10.316 1.00 49.88 276 ARG A CA 1
ATOM 2032 C C . ARG A 1 276 ? 5.473 -18.417 -8.961 1.00 49.88 276 ARG A C 1
ATOM 2034 O O . ARG A 1 276 ? 4.789 -19.348 -8.554 1.00 49.88 276 ARG A O 1
ATOM 2041 N N . HIS A 1 277 ? 6.489 -17.911 -8.256 1.00 55.50 277 HIS A N 1
ATOM 2042 C CA . HIS A 1 277 ? 6.859 -18.405 -6.925 1.00 55.50 277 HIS A CA 1
ATOM 2043 C C . HIS A 1 277 ? 6.396 -17.530 -5.758 1.00 55.50 277 HIS A C 1
ATOM 2045 O O . HIS A 1 277 ? 6.416 -18.000 -4.623 1.00 55.50 277 HIS A O 1
ATOM 2051 N N . ILE A 1 278 ? 5.931 -16.302 -6.005 1.00 61.41 278 ILE A N 1
ATOM 2052 C CA . ILE A 1 278 ? 5.352 -15.473 -4.945 1.00 61.41 278 ILE A CA 1
ATOM 2053 C C . ILE A 1 278 ? 3.864 -15.798 -4.895 1.00 61.41 278 ILE A C 1
ATOM 2055 O O . ILE A 1 278 ? 3.067 -15.245 -5.653 1.00 61.41 278 ILE A O 1
ATOM 2059 N N . LYS A 1 279 ? 3.485 -16.738 -4.026 1.00 74.75 279 LYS A N 1
ATOM 2060 C CA . LYS A 1 279 ? 2.071 -17.003 -3.762 1.00 74.75 279 LYS A CA 1
ATOM 2061 C C . LYS A 1 279 ? 1.489 -15.751 -3.087 1.00 74.75 279 LYS A C 1
ATOM 2063 O O . LYS A 1 279 ? 1.983 -15.368 -2.027 1.00 74.75 279 LYS A O 1
ATOM 2068 N N . PRO A 1 280 ? 0.462 -15.092 -3.650 1.00 73.31 280 PRO A N 1
ATOM 2069 C CA . PRO A 1 280 ? -0.143 -13.915 -3.017 1.00 73.31 280 PRO A CA 1
ATOM 2070 C C . PRO A 1 280 ? -0.647 -14.226 -1.596 1.00 73.31 280 PRO A C 1
ATOM 2072 O O . PRO A 1 280 ? -0.588 -13.375 -0.714 1.00 73.31 280 PRO A O 1
ATOM 2075 N N . GLU A 1 281 ? -1.027 -15.482 -1.354 1.00 80.31 281 GLU A N 1
ATOM 2076 C CA . GLU A 1 281 ? -1.414 -16.026 -0.049 1.00 80.31 281 GLU A CA 1
ATOM 2077 C C . GLU A 1 281 ? -0.309 -15.917 1.013 1.00 80.31 281 GLU A C 1
ATOM 2079 O O . GLU A 1 281 ? -0.605 -15.624 2.167 1.00 80.31 281 GLU A O 1
ATOM 2084 N N . THR A 1 282 ? 0.968 -16.094 0.643 1.00 84.56 282 THR A N 1
ATOM 2085 C CA . THR A 1 282 ? 2.084 -15.990 1.601 1.00 84.56 282 THR A CA 1
ATOM 2086 C C . THR A 1 282 ? 2.459 -14.545 1.912 1.00 84.56 282 THR A C 1
ATOM 2088 O O . THR A 1 282 ? 3.082 -14.292 2.934 1.00 84.56 282 THR A O 1
ATOM 2091 N N . LEU A 1 283 ? 2.086 -13.588 1.055 1.00 83.56 283 LEU A N 1
ATOM 2092 C CA . LEU A 1 283 ? 2.410 -12.170 1.244 1.00 83.56 283 LEU A CA 1
ATOM 2093 C C . LEU A 1 283 ? 1.365 -11.442 2.106 1.00 83.56 283 LEU A C 1
ATOM 2095 O O . LEU A 1 283 ? 1.695 -10.497 2.820 1.00 83.56 283 LEU A O 1
ATOM 2099 N N . LEU A 1 284 ? 0.113 -11.901 2.068 1.00 83.38 284 LEU A N 1
ATOM 2100 C CA . LEU A 1 284 ? -1.006 -11.314 2.803 1.00 83.38 284 LEU A CA 1
ATOM 2101 C C . LEU A 1 284 ? -0.759 -11.115 4.318 1.00 83.38 284 LEU A C 1
ATOM 2103 O O . LEU A 1 284 ? -1.048 -10.017 4.803 1.00 83.38 284 LEU A O 1
ATOM 2107 N N . PRO A 1 285 ? -0.215 -12.095 5.079 1.00 86.75 285 PRO A N 1
ATOM 2108 C CA . PRO A 1 285 ? 0.040 -11.901 6.508 1.00 86.75 285 PRO A CA 1
ATOM 2109 C C . PRO A 1 285 ? 1.103 -10.828 6.776 1.00 86.75 285 PRO A C 1
ATOM 2111 O O . PRO A 1 285 ? 0.947 -10.044 7.708 1.00 86.75 285 PRO A O 1
ATOM 2114 N N . HIS A 1 286 ? 2.127 -10.723 5.925 1.00 88.69 286 HIS A N 1
ATOM 2115 C CA . HIS A 1 286 ? 3.182 -9.715 6.068 1.00 88.69 286 HIS A CA 1
ATOM 2116 C C . HIS A 1 286 ? 2.685 -8.303 5.746 1.00 88.69 286 HIS A C 1
ATOM 2118 O O . HIS A 1 286 ? 3.066 -7.347 6.414 1.00 88.69 286 HIS A O 1
ATOM 2124 N N . ILE A 1 287 ? 1.767 -8.165 4.782 1.00 85.44 287 ILE A N 1
ATOM 2125 C CA . ILE A 1 287 ? 1.092 -6.886 4.517 1.00 85.44 287 ILE A CA 1
ATOM 2126 C C . ILE A 1 287 ? 0.244 -6.473 5.727 1.00 85.44 287 ILE A C 1
ATOM 2128 O O . ILE A 1 287 ? 0.236 -5.303 6.105 1.00 85.44 287 ILE A O 1
ATOM 2132 N N . ALA A 1 288 ? -0.455 -7.415 6.367 1.00 83.25 288 ALA A N 1
ATOM 2133 C CA . ALA A 1 288 ? -1.227 -7.125 7.573 1.00 83.25 288 ALA A CA 1
ATOM 2134 C C . ALA A 1 288 ? -0.324 -6.717 8.753 1.00 83.25 288 ALA A C 1
ATOM 2136 O O . ALA A 1 288 ? -0.629 -5.755 9.459 1.00 83.25 288 ALA A O 1
ATOM 2137 N N . GLU A 1 289 ? 0.811 -7.391 8.942 1.00 89.56 289 GLU A N 1
ATOM 2138 C CA . GLU A 1 289 ? 1.808 -7.039 9.960 1.00 89.56 289 GLU A CA 1
ATOM 2139 C C . GLU A 1 289 ? 2.411 -5.647 9.710 1.00 89.56 289 GLU A C 1
ATOM 2141 O O . GLU A 1 289 ? 2.473 -4.818 10.617 1.00 89.56 289 GLU A O 1
ATOM 2146 N N . PHE A 1 290 ? 2.740 -5.332 8.458 1.00 88.56 290 PHE A N 1
ATOM 2147 C CA . PHE A 1 290 ? 3.186 -4.001 8.056 1.00 88.56 290 PHE A CA 1
ATOM 2148 C C . PHE A 1 290 ? 2.150 -2.919 8.382 1.00 88.56 290 PHE A C 1
ATOM 2150 O O . PHE A 1 290 ? 2.471 -1.912 9.014 1.00 88.56 290 PHE A O 1
ATOM 2157 N N . MET A 1 291 ? 0.887 -3.148 8.017 1.00 83.69 291 MET A N 1
ATOM 2158 C CA . MET A 1 291 ? -0.203 -2.210 8.293 1.00 83.69 291 MET A CA 1
ATOM 2159 C C . MET A 1 291 ? -0.440 -2.032 9.795 1.00 83.69 291 MET A C 1
ATOM 2161 O O . MET A 1 291 ? -0.631 -0.911 10.257 1.00 83.69 291 MET A O 1
ATOM 2165 N N . THR A 1 292 ? -0.386 -3.111 10.579 1.00 86.25 292 THR A N 1
ATOM 2166 C CA . THR A 1 292 ? -0.515 -3.020 12.043 1.00 86.25 292 THR A CA 1
ATOM 2167 C C . THR A 1 292 ? 0.670 -2.305 12.686 1.00 86.25 292 THR A C 1
ATOM 2169 O O . THR A 1 292 ? 0.471 -1.581 13.659 1.00 86.25 292 THR A O 1
ATOM 2172 N N . CYS A 1 293 ? 1.880 -2.439 12.137 1.00 91.44 293 CYS A N 1
ATOM 2173 C CA . CYS A 1 293 ? 3.036 -1.657 12.562 1.00 91.44 293 CYS A CA 1
ATOM 2174 C C . CYS A 1 293 ? 2.839 -0.159 12.292 1.00 91.44 293 CYS A C 1
ATOM 2176 O O . CYS A 1 293 ? 3.043 0.639 13.203 1.00 91.44 293 CYS A O 1
ATOM 2178 N N . LEU A 1 294 ? 2.362 0.224 11.100 1.00 84.19 294 LEU A N 1
ATOM 2179 C CA . LEU A 1 294 ? 2.094 1.631 10.762 1.00 84.19 294 LEU A CA 1
ATOM 2180 C C . LEU A 1 294 ? 1.028 2.277 11.658 1.00 84.19 294 LEU A C 1
ATOM 2182 O O . LEU A 1 294 ? 1.051 3.484 11.873 1.00 84.19 294 LEU A O 1
ATOM 2186 N N . MET A 1 295 ? 0.100 1.484 12.196 1.00 79.06 295 MET A N 1
ATOM 2187 C CA . MET A 1 295 ? -0.930 1.974 13.115 1.00 79.06 295 MET A CA 1
ATOM 2188 C C . MET A 1 295 ? -0.432 2.154 14.559 1.00 79.06 295 MET A C 1
ATOM 2190 O O . MET A 1 295 ? -1.158 2.723 15.376 1.00 79.06 295 MET A O 1
ATOM 2194 N N . LYS A 1 296 ? 0.775 1.686 14.913 1.00 86.00 296 LYS A N 1
ATOM 2195 C CA . LYS A 1 296 ? 1.313 1.859 16.270 1.00 86.00 296 LYS A CA 1
ATOM 2196 C C . LYS A 1 296 ? 1.806 3.301 16.469 1.00 86.00 296 LYS A C 1
ATOM 2198 O O . LYS A 1 296 ? 2.645 3.768 15.698 1.00 86.00 296 LYS A O 1
ATOM 2203 N N . PRO A 1 297 ? 1.354 4.008 17.521 1.00 83.31 297 PRO A N 1
ATOM 2204 C CA . PRO A 1 297 ? 1.821 5.361 17.797 1.00 83.31 297 PRO A CA 1
ATOM 2205 C C . PRO A 1 297 ? 3.331 5.360 18.069 1.00 83.31 297 PRO A C 1
ATOM 2207 O O . PRO A 1 297 ? 3.825 4.578 18.879 1.00 83.31 297 PRO A O 1
ATOM 2210 N N . GLY A 1 298 ? 4.062 6.234 17.374 1.00 84.38 298 GLY A N 1
ATOM 2211 C CA . GLY A 1 298 ? 5.521 6.348 17.4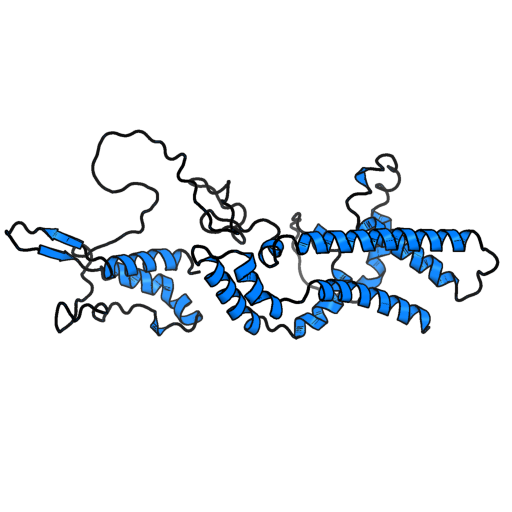79 1.00 84.38 298 GLY A CA 1
ATOM 2212 C C . GLY A 1 298 ? 6.319 5.369 16.610 1.00 84.38 298 GLY A C 1
ATOM 2213 O O . GLY A 1 298 ? 7.545 5.460 16.591 1.00 84.38 298 GLY A O 1
ATOM 2214 N N . ALA A 1 299 ? 5.667 4.465 15.869 1.00 87.00 299 ALA A N 1
ATOM 2215 C CA . ALA A 1 299 ? 6.357 3.648 14.879 1.00 87.00 299 ALA A CA 1
ATOM 2216 C C . ALA A 1 299 ? 6.787 4.510 13.682 1.00 87.00 299 ALA A C 1
ATOM 2218 O O . ALA A 1 299 ? 6.014 5.311 13.157 1.00 87.00 299 ALA A O 1
ATOM 2219 N N . THR A 1 300 ? 8.033 4.346 13.243 1.00 90.19 300 THR A N 1
ATOM 2220 C CA . THR A 1 300 ? 8.524 4.972 12.014 1.00 90.19 300 THR A CA 1
ATOM 2221 C C . THR A 1 300 ? 8.232 4.063 10.825 1.00 90.19 300 THR A C 1
ATOM 2223 O O . THR A 1 300 ? 8.303 2.838 10.933 1.00 90.19 300 THR A O 1
ATOM 2226 N N . HIS A 1 301 ? 7.929 4.659 9.669 1.00 87.81 301 HIS A N 1
ATOM 2227 C CA . HIS A 1 301 ? 7.687 3.919 8.426 1.00 87.81 301 HIS A CA 1
ATOM 2228 C C . HIS A 1 301 ? 8.839 2.959 8.100 1.00 87.81 301 HIS A C 1
ATOM 2230 O O . HIS A 1 301 ? 8.605 1.771 7.891 1.00 87.81 301 HIS A O 1
ATOM 2236 N N . ASP A 1 302 ? 10.080 3.445 8.184 1.00 89.50 302 ASP A N 1
ATOM 2237 C CA . ASP A 1 302 ? 11.281 2.639 7.954 1.00 89.50 302 ASP A CA 1
ATOM 2238 C C . ASP A 1 302 ? 11.374 1.425 8.897 1.00 89.50 302 ASP A C 1
ATOM 2240 O O . ASP A 1 302 ? 11.731 0.336 8.448 1.00 89.50 302 ASP A O 1
ATOM 2244 N N . GLY A 1 303 ? 11.012 1.582 10.177 1.00 93.00 303 GLY A N 1
ATOM 2245 C CA . GLY A 1 303 ? 11.004 0.477 11.141 1.00 93.00 303 GLY A CA 1
ATOM 2246 C C . GLY A 1 303 ? 9.977 -0.601 10.788 1.00 93.00 303 GLY A C 1
ATOM 2247 O O . GLY A 1 303 ? 10.239 -1.790 10.951 1.00 93.00 303 GLY A O 1
ATOM 2248 N N . CYS A 1 304 ? 8.831 -0.205 10.232 1.00 92.69 304 CYS A N 1
ATOM 2249 C CA . CYS A 1 304 ? 7.824 -1.145 9.743 1.00 92.69 304 CYS A CA 1
ATOM 2250 C C . CYS A 1 304 ? 8.240 -1.829 8.433 1.00 92.69 304 CYS A C 1
ATOM 2252 O O . CYS A 1 304 ? 7.946 -3.008 8.234 1.00 92.69 304 CYS A O 1
ATOM 2254 N N . VAL A 1 305 ? 8.942 -1.120 7.543 1.00 90.94 305 VAL A N 1
ATOM 2255 C CA . VAL A 1 305 ? 9.437 -1.677 6.273 1.00 90.94 305 VAL A CA 1
ATOM 2256 C C . VAL A 1 305 ? 10.515 -2.740 6.497 1.00 90.94 305 VAL A C 1
ATOM 2258 O O . VAL A 1 305 ? 10.571 -3.702 5.730 1.00 90.94 305 VAL A O 1
ATOM 2261 N N . GLU A 1 306 ? 11.343 -2.630 7.540 1.00 91.50 306 GLU A N 1
ATOM 2262 C CA . GLU A 1 306 ? 12.391 -3.625 7.829 1.00 91.50 306 GLU A CA 1
ATOM 2263 C C . GLU A 1 306 ? 11.830 -5.043 8.039 1.00 91.50 306 GLU A C 1
ATOM 2265 O O . GLU A 1 306 ? 12.459 -6.009 7.607 1.00 91.50 306 GLU A O 1
ATOM 2270 N N . GLY A 1 307 ? 10.611 -5.178 8.575 1.00 89.81 307 GLY A N 1
ATOM 2271 C CA . GLY A 1 307 ? 9.920 -6.470 8.675 1.00 89.81 307 GLY A CA 1
ATOM 2272 C C . GLY A 1 307 ? 9.471 -7.048 7.324 1.00 89.81 307 GLY A C 1
ATOM 2273 O O . GLY A 1 307 ? 9.444 -8.263 7.147 1.00 89.81 307 GLY A O 1
ATOM 2274 N N . MET A 1 308 ? 9.169 -6.196 6.337 1.00 90.06 308 MET A N 1
ATOM 2275 C CA . MET A 1 308 ? 8.779 -6.621 4.982 1.00 90.06 308 MET A CA 1
ATOM 2276 C C . MET A 1 308 ? 9.961 -6.834 4.035 1.00 90.06 308 MET A C 1
ATOM 2278 O O . MET A 1 308 ? 9.826 -7.559 3.048 1.00 90.06 308 MET A O 1
ATOM 2282 N N . ALA A 1 309 ? 11.114 -6.228 4.320 1.00 88.88 309 ALA A N 1
ATOM 2283 C CA . ALA A 1 309 ? 12.309 -6.301 3.485 1.00 88.88 309 ALA A CA 1
ATOM 2284 C C . ALA A 1 309 ? 12.701 -7.726 3.024 1.00 88.88 309 ALA A C 1
ATOM 2286 O O . ALA A 1 309 ? 13.001 -7.872 1.839 1.00 88.88 309 ALA A O 1
ATOM 2287 N N . PRO A 1 310 ? 12.670 -8.785 3.865 1.00 89.88 310 PRO A N 1
ATOM 2288 C CA . PRO A 1 310 ? 13.023 -10.138 3.419 1.00 89.88 310 PRO A CA 1
ATOM 2289 C C . PRO A 1 310 ? 11.980 -10.792 2.496 1.00 89.88 310 PRO A C 1
ATOM 2291 O O . PRO A 1 310 ? 12.291 -11.775 1.824 1.00 89.88 310 PRO A O 1
ATOM 2294 N N . HIS A 1 311 ? 10.755 -10.266 2.449 1.00 88.44 311 HIS A N 1
ATOM 2295 C CA . HIS A 1 311 ? 9.652 -10.809 1.648 1.00 88.44 311 HIS A CA 1
ATOM 2296 C C . HIS A 1 311 ? 9.452 -10.070 0.322 1.00 88.44 311 HIS A C 1
ATOM 2298 O O . HIS A 1 311 ? 8.810 -10.590 -0.593 1.00 88.44 311 HIS A O 1
ATOM 2304 N N . LEU A 1 312 ? 10.002 -8.863 0.205 1.00 84.50 312 LEU A N 1
ATOM 2305 C CA . LEU A 1 312 ? 9.995 -8.089 -1.026 1.00 84.50 312 LEU A CA 1
ATOM 2306 C C . LEU A 1 312 ? 11.172 -8.520 -1.914 1.00 84.50 312 LEU A C 1
ATOM 2308 O O . LEU A 1 312 ? 12.276 -8.747 -1.415 1.00 84.50 312 LEU A O 1
ATOM 2312 N N . PRO A 1 313 ? 10.982 -8.626 -3.243 1.00 82.19 313 PRO A N 1
ATOM 2313 C CA . PRO A 1 313 ? 12.101 -8.859 -4.139 1.00 82.19 313 PRO A CA 1
ATOM 2314 C C . PRO A 1 313 ? 13.101 -7.705 -3.976 1.00 82.19 313 PRO A C 1
ATOM 2316 O O . PRO A 1 313 ? 12.700 -6.539 -4.056 1.00 82.19 313 PRO A O 1
ATOM 2319 N N . PRO A 1 314 ? 14.397 -7.990 -3.756 1.00 81.81 314 PRO A N 1
ATOM 2320 C CA . PRO A 1 314 ? 15.370 -6.925 -3.628 1.00 81.81 314 PRO A CA 1
ATOM 2321 C C . PRO A 1 314 ? 15.373 -6.119 -4.923 1.00 81.81 314 PRO A C 1
ATOM 2323 O O . PRO A 1 314 ? 15.368 -6.684 -6.018 1.00 81.81 314 PRO A O 1
ATOM 2326 N N . TYR A 1 315 ? 15.403 -4.794 -4.811 1.00 76.25 315 TYR A N 1
ATOM 2327 C CA . TYR A 1 315 ? 15.364 -3.902 -5.972 1.00 76.25 315 TYR A CA 1
ATOM 2328 C C . TYR A 1 315 ? 16.471 -4.228 -6.996 1.00 76.25 315 TYR A C 1
ATOM 2330 O O . TYR A 1 315 ? 16.252 -4.194 -8.206 1.00 76.25 315 TYR A O 1
ATOM 2338 N N . GLY A 1 316 ? 17.642 -4.662 -6.513 1.00 77.31 316 GLY A N 1
ATOM 2339 C CA . GLY A 1 316 ? 18.733 -5.144 -7.362 1.00 77.31 316 GLY A CA 1
ATOM 2340 C C . GLY A 1 316 ? 18.371 -6.366 -8.215 1.00 77.31 316 GLY A C 1
ATOM 2341 O O . GLY A 1 316 ? 18.881 -6.498 -9.321 1.00 77.31 316 GLY A O 1
ATOM 2342 N N . LEU A 1 317 ? 17.460 -7.227 -7.757 1.00 79.56 317 LEU A N 1
ATOM 2343 C CA . LEU A 1 317 ? 16.967 -8.385 -8.507 1.00 79.56 317 LEU A CA 1
ATOM 2344 C C . LEU A 1 317 ? 16.025 -7.946 -9.635 1.00 79.56 317 LEU A C 1
ATOM 2346 O O . LEU A 1 317 ? 16.126 -8.460 -10.747 1.00 79.56 317 LEU A O 1
ATOM 2350 N N . MET A 1 318 ? 15.185 -6.931 -9.393 1.00 78.12 318 MET A N 1
ATOM 2351 C CA . MET A 1 318 ? 14.397 -6.286 -10.451 1.00 78.12 318 MET A CA 1
ATOM 2352 C C . MET A 1 318 ? 15.301 -5.701 -11.542 1.00 78.12 318 MET A C 1
ATOM 2354 O O . MET A 1 318 ? 15.080 -5.959 -12.724 1.00 78.12 318 MET A O 1
ATOM 2358 N N . ILE A 1 319 ? 16.357 -4.983 -11.153 1.00 77.12 319 ILE A N 1
ATOM 2359 C CA . ILE A 1 319 ? 17.336 -4.440 -12.103 1.00 77.12 319 ILE A CA 1
ATOM 2360 C C . ILE A 1 319 ? 18.074 -5.567 -12.843 1.00 77.12 319 ILE A C 1
ATOM 2362 O O . ILE A 1 319 ? 18.198 -5.538 -14.067 1.00 77.12 319 ILE A O 1
ATOM 2366 N N . ALA A 1 320 ? 18.560 -6.580 -12.123 1.00 77.88 320 ALA A N 1
ATOM 2367 C CA . ALA A 1 320 ? 19.279 -7.703 -12.717 1.00 77.88 320 ALA A CA 1
ATOM 2368 C C . ALA A 1 320 ? 18.412 -8.463 -13.728 1.00 77.88 320 ALA A C 1
ATOM 2370 O O . ALA A 1 320 ? 18.926 -8.906 -14.754 1.00 77.88 320 ALA A O 1
ATOM 2371 N N . ALA A 1 321 ? 17.104 -8.573 -13.484 1.00 78.50 321 ALA A N 1
ATOM 2372 C CA . ALA A 1 321 ? 16.168 -9.168 -14.428 1.00 78.50 321 ALA A CA 1
ATOM 2373 C C . ALA A 1 321 ? 16.097 -8.376 -15.747 1.00 78.50 321 ALA A C 1
ATOM 2375 O O . ALA A 1 321 ? 16.118 -8.992 -16.814 1.00 78.50 321 ALA A O 1
ATOM 2376 N N . GLU A 1 322 ? 16.094 -7.037 -15.708 1.00 75.50 322 GLU A N 1
ATOM 2377 C CA . GLU A 1 322 ? 16.158 -6.210 -16.928 1.00 75.50 322 GLU A CA 1
ATOM 2378 C C . GLU A 1 322 ? 17.468 -6.438 -17.707 1.00 75.50 322 GLU A C 1
ATOM 2380 O O . GLU A 1 322 ? 17.461 -6.589 -18.936 1.00 75.50 322 GLU A O 1
ATOM 2385 N N . PHE A 1 323 ? 18.600 -6.539 -17.003 1.00 76.62 323 PHE A N 1
ATOM 2386 C CA . PHE A 1 323 ? 19.896 -6.821 -17.630 1.00 76.62 323 PHE A CA 1
ATOM 2387 C C . PHE A 1 323 ? 19.986 -8.231 -18.208 1.00 76.62 323 PHE A C 1
ATOM 2389 O O . PHE A 1 323 ? 20.537 -8.418 -19.294 1.00 76.62 323 PHE A O 1
ATOM 2396 N N . LEU A 1 324 ? 19.431 -9.227 -17.519 1.00 78.62 324 LEU A N 1
ATOM 2397 C CA . LEU A 1 324 ? 19.471 -10.618 -17.954 1.00 78.62 324 LEU A CA 1
ATOM 2398 C C . LEU A 1 324 ? 18.741 -10.803 -19.289 1.00 78.62 324 LEU A C 1
ATOM 2400 O O . LEU A 1 324 ? 19.253 -11.491 -20.172 1.00 78.62 324 LEU A O 1
ATOM 2404 N N . VAL A 1 325 ? 17.585 -10.155 -19.467 1.00 74.50 325 VAL A N 1
ATOM 2405 C CA . VAL A 1 325 ? 16.835 -10.186 -20.735 1.00 74.50 325 VAL A CA 1
ATOM 2406 C C . VAL A 1 325 ? 17.691 -9.633 -21.877 1.00 74.50 325 VAL A C 1
ATOM 2408 O O . VAL A 1 325 ? 17.778 -10.249 -22.942 1.00 74.50 325 VAL A O 1
ATOM 2411 N N . SER A 1 326 ? 18.402 -8.532 -21.624 1.00 71.75 326 SER A N 1
ATOM 2412 C CA . SER A 1 326 ? 19.314 -7.920 -22.596 1.00 71.75 326 SER A CA 1
ATOM 2413 C C . SER A 1 326 ? 20.513 -8.829 -22.909 1.00 71.75 326 SER A C 1
ATOM 2415 O O . SER A 1 326 ? 20.868 -9.028 -24.071 1.00 71.75 326 SER A O 1
ATOM 2417 N N . ALA A 1 327 ? 21.100 -9.463 -21.891 1.00 72.00 327 ALA A N 1
ATOM 2418 C CA . ALA A 1 327 ? 22.237 -10.369 -22.046 1.00 72.00 327 ALA A CA 1
ATOM 2419 C C . ALA A 1 327 ? 21.878 -11.654 -22.815 1.00 72.00 327 ALA A C 1
ATOM 2421 O O . ALA A 1 327 ? 22.655 -12.115 -23.654 1.00 72.00 327 ALA A O 1
ATOM 2422 N N . ILE A 1 328 ? 20.694 -12.231 -22.577 1.00 73.12 328 ILE A N 1
ATOM 2423 C CA . ILE A 1 328 ? 20.216 -13.42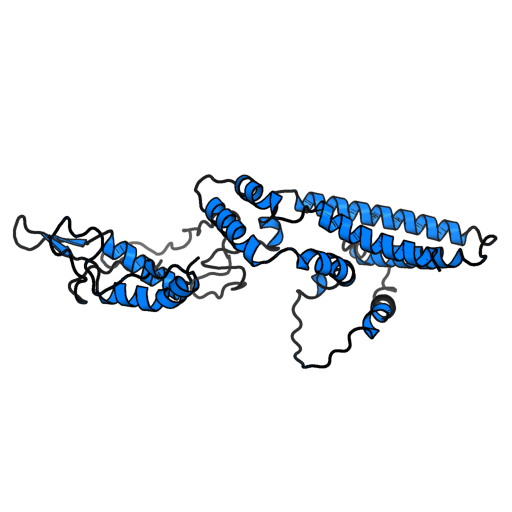2 -23.297 1.00 73.12 328 ILE A CA 1
ATOM 2424 C C . ILE A 1 328 ? 19.993 -13.106 -24.780 1.00 73.12 328 ILE A C 1
ATOM 2426 O O . ILE A 1 328 ? 20.356 -13.924 -25.631 1.00 73.12 328 ILE A O 1
ATOM 2430 N N . ALA A 1 329 ? 19.432 -11.934 -25.097 1.00 66.56 329 ALA A N 1
ATOM 2431 C CA . ALA A 1 329 ? 19.245 -11.494 -26.478 1.00 66.56 329 ALA A CA 1
ATOM 2432 C C . ALA A 1 329 ? 20.590 -11.398 -27.216 1.00 66.56 329 ALA A C 1
ATOM 2434 O O . ALA A 1 329 ? 20.738 -11.962 -28.301 1.00 66.56 329 ALA A O 1
ATOM 2435 N N . ILE A 1 330 ? 21.598 -10.792 -26.579 1.00 66.50 330 ILE A N 1
ATOM 2436 C CA . ILE A 1 330 ? 22.961 -10.702 -27.118 1.00 66.50 330 ILE A CA 1
ATOM 2437 C C . ILE A 1 330 ? 23.569 -12.100 -27.302 1.00 66.50 330 ILE A C 1
ATOM 2439 O O . ILE A 1 330 ? 24.087 -12.412 -28.371 1.00 66.50 330 ILE A O 1
ATOM 2443 N N . ARG A 1 331 ? 23.461 -12.989 -26.306 1.00 72.56 331 ARG A N 1
ATOM 2444 C CA . ARG A 1 331 ? 24.005 -14.355 -26.396 1.00 72.56 331 ARG A CA 1
ATOM 2445 C C . ARG A 1 331 ? 23.399 -15.151 -27.556 1.00 72.56 331 ARG A C 1
ATOM 2447 O O . ARG A 1 331 ? 24.130 -15.853 -28.248 1.00 72.56 331 ARG A O 1
ATOM 2454 N N . ARG A 1 332 ? 22.083 -15.057 -27.781 1.00 69.62 332 ARG A N 1
ATOM 2455 C CA . ARG A 1 332 ? 21.409 -15.740 -28.904 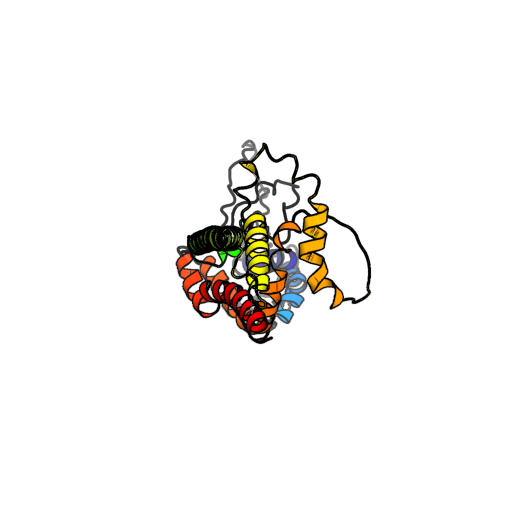1.00 69.62 332 ARG A CA 1
ATOM 2456 C C . ARG A 1 332 ? 21.838 -15.201 -30.267 1.00 69.62 332 ARG A C 1
ATOM 2458 O O . ARG A 1 332 ? 21.855 -15.968 -31.221 1.00 69.62 332 ARG A O 1
ATOM 2465 N N . LEU A 1 333 ? 22.193 -13.921 -30.341 1.00 59.72 333 LEU A N 1
ATOM 2466 C CA . LEU A 1 333 ? 22.752 -13.295 -31.538 1.00 59.72 333 LEU A CA 1
ATOM 2467 C C . LEU A 1 333 ? 24.144 -13.838 -31.894 1.00 59.72 333 LEU A C 1
ATOM 2469 O O . LEU A 1 333 ? 24.453 -13.937 -33.071 1.00 59.72 333 LEU A O 1
ATOM 2473 N N . PHE A 1 334 ? 24.961 -14.220 -30.908 1.00 65.75 334 PHE A N 1
ATOM 2474 C CA . PHE A 1 334 ? 26.314 -14.751 -31.139 1.00 65.75 334 PHE A CA 1
ATOM 2475 C C . PHE A 1 334 ? 26.389 -16.266 -31.381 1.00 65.75 334 PHE A C 1
ATOM 2477 O O . PHE A 1 334 ? 27.429 -16.756 -31.809 1.00 65.75 334 PHE A O 1
ATOM 2484 N N . LEU A 1 335 ? 25.332 -17.018 -31.064 1.00 73.75 335 LEU A N 1
ATOM 2485 C CA . LEU A 1 335 ? 25.296 -18.481 -31.214 1.00 73.75 335 LEU A CA 1
ATOM 2486 C C . LEU A 1 335 ? 24.687 -18.953 -32.548 1.00 73.75 335 LEU A C 1
ATOM 2488 O O . LEU A 1 335 ? 24.517 -20.156 -32.738 1.00 73.75 335 LEU A O 1
ATOM 2492 N N . LYS A 1 336 ? 24.341 -18.028 -33.445 1.00 55.44 336 LYS A N 1
ATOM 2493 C CA . LYS A 1 336 ? 23.920 -18.300 -34.825 1.00 55.44 336 LYS A CA 1
ATOM 2494 C C . LYS A 1 336 ? 24.970 -17.774 -35.791 1.00 55.44 336 LYS A C 1
ATOM 2496 O O . LYS A 1 336 ? 25.146 -18.432 -36.834 1.00 55.44 336 LYS A O 1
#

InterPro domains:
  IPR036790 Frizzled cysteine-rich domain superfamily [SSF63501] (2-58)
  IPR050949 GPCR Frizzled/Smoothened-like [PTHR31787] (2-209)

Radius of gyration: 31.37 Å; chains: 1; bounding box: 74×49×90 Å

Secondary structure (DSSP, 8-state):
---HHHHHHHHHHHHHHHSPEEEE-SSTT-EEEE-BBHHHHHHHHHHHHHHHHHTT-GGGS--TTSPPTTGGGT-TT-PPPBPTTSSB------SS--SS---------S-----PPTT-EE-TT--TTPPPS-TTTEETTEEPPSSTTTTTS-TTHHHHHHHHHHHHHHHHHHHHHHHHHHHHH-GGG--TTTHHHHHHHHHHHHHHHHT-TTSSTT-TT-HHHHTTHHHHHHHHHTTTGGG------------GGGGTSGGGHHHHHHHHHHHTT--HHHHHHHHHHHHHHHTSTT--HHHHHHHHTTTSPPHHHHHHHHHHHHHHHHHHHH--

Foldseek 3Di:
DAPPQQVQLVVQQVCQAVDWDWDDDPDPPDIDTAGAALVSLVSNLVSPCVVCVVVVNNVPNDDQQQARPPQCVVPVRHHHHDHPPRHDGDGDPPVDDDDDDDPDDDDDPPDPPPDDQPPWDFQPQPDDPGDGPDPVADDPRTGQPPPNVCLLDPPPPVVVLVVVVLVVLVVLLVVLVVVLVVCVPCVPPPDPPCVVSNVVSVVSNLLSVVPPPPPPVVPPVPPVVVVVVVVVVCVVPVPPPVPDDDDDDDDDDDDPPVVVPPNCVLLCVLVVVVVVPLDVVVCVVLVVQLVVQSPDPPRDSNNSSVSCVVVDDPSVVSVVSVVVSVVVVVVVSVVD